Protein AF-A0A257QKU4-F1 (afdb_monomer_lite)

Structure (mmCIF, N/CA/C/O backbone):
data_AF-A0A257QKU4-F1
#
_entry.id   AF-A0A257QKU4-F1
#
loop_
_atom_site.group_PDB
_atom_site.id
_atom_site.type_symbol
_atom_site.label_atom_id
_atom_site.label_alt_id
_atom_site.label_comp_id
_atom_site.label_asym_id
_atom_site.label_entity_id
_atom_site.label_seq_id
_atom_site.pdbx_PDB_ins_code
_atom_site.Cartn_x
_atom_site.Cartn_y
_atom_site.Cartn_z
_atom_site.occupancy
_atom_site.B_iso_or_equiv
_atom_site.auth_seq_id
_atom_site.auth_comp_id
_atom_site.auth_asym_id
_atom_site.auth_atom_id
_atom_site.pdbx_PDB_model_num
ATOM 1 N N . ASN A 1 1 ? -6.257 -26.105 8.988 1.00 37.94 1 ASN A N 1
ATOM 2 C CA . ASN A 1 1 ? -7.510 -25.397 8.659 1.00 37.94 1 ASN A CA 1
ATOM 3 C C . ASN A 1 1 ? -7.264 -23.916 8.844 1.00 37.94 1 ASN A C 1
ATOM 5 O O . ASN A 1 1 ? -7.407 -23.447 9.962 1.00 37.94 1 ASN A O 1
ATOM 9 N N . ALA A 1 2 ? -6.821 -23.214 7.799 1.00 41.44 2 ALA A N 1
ATOM 10 C CA . ALA A 1 2 ? -6.763 -21.756 7.845 1.00 41.44 2 ALA A CA 1
ATOM 11 C C . ALA A 1 2 ? -8.210 -21.244 7.899 1.00 41.44 2 ALA A C 1
ATOM 13 O O . ALA A 1 2 ? -9.009 -21.553 7.011 1.00 41.44 2 ALA A O 1
ATOM 14 N N . GLN A 1 3 ? -8.583 -20.572 8.988 1.00 52.66 3 GLN A N 1
ATOM 15 C CA . GLN A 1 3 ? -9.805 -19.777 9.014 1.00 52.66 3 GLN A CA 1
ATOM 16 C C . GLN A 1 3 ? -9.502 -18.510 8.223 1.00 52.66 3 GLN A C 1
ATOM 18 O O . GLN A 1 3 ? -8.809 -17.626 8.710 1.00 52.66 3 GLN A O 1
ATOM 23 N N . PHE A 1 4 ? -9.980 -18.454 6.983 1.00 58.00 4 PHE A N 1
ATOM 24 C CA . PHE A 1 4 ? -9.904 -17.233 6.195 1.00 58.00 4 PHE A CA 1
ATOM 25 C C . PHE A 1 4 ? -10.783 -16.162 6.835 1.00 58.00 4 PHE A C 1
ATOM 27 O O . PHE A 1 4 ? -11.917 -16.445 7.246 1.00 58.00 4 PHE A O 1
ATOM 34 N N . PHE A 1 5 ? -10.277 -14.931 6.880 1.00 67.06 5 PHE A N 1
ATOM 35 C CA . PHE A 1 5 ? -11.082 -13.780 7.248 1.00 67.06 5 PHE A CA 1
ATOM 36 C C . PHE A 1 5 ? -12.323 -13.721 6.351 1.00 67.06 5 PHE A C 1
ATOM 38 O O . PHE A 1 5 ? -12.236 -13.738 5.122 1.00 67.06 5 PHE A O 1
ATOM 45 N N . THR A 1 6 ? -13.499 -13.709 6.969 1.00 68.00 6 THR A N 1
ATOM 46 C CA . THR A 1 6 ? -14.775 -13.636 6.258 1.00 68.00 6 THR A CA 1
ATOM 47 C C . THR A 1 6 ? -15.709 -12.707 7.008 1.00 68.00 6 THR A C 1
ATOM 49 O O . THR A 1 6 ? -16.129 -13.011 8.120 1.00 68.00 6 THR A O 1
ATOM 52 N N . VAL A 1 7 ? -16.065 -11.595 6.367 1.00 73.50 7 VAL A N 1
ATOM 53 C CA . VAL A 1 7 ? -17.169 -10.738 6.808 1.00 73.50 7 VAL A CA 1
ATOM 54 C C . VAL A 1 7 ? -18.474 -11.397 6.379 1.00 73.50 7 VAL A C 1
ATOM 56 O O . VAL A 1 7 ? -18.683 -11.644 5.183 1.00 73.50 7 VAL A O 1
ATOM 59 N N . LYS A 1 8 ? -19.359 -11.690 7.332 1.00 78.31 8 LYS A N 1
ATOM 60 C CA . LYS A 1 8 ? -20.675 -12.260 7.026 1.00 78.31 8 LYS A CA 1
ATOM 61 C C . LYS A 1 8 ? -21.574 -11.209 6.365 1.00 78.31 8 LYS A C 1
ATOM 63 O O . LYS A 1 8 ? -21.421 -10.015 6.614 1.00 78.31 8 LYS A O 1
ATOM 68 N N . PRO A 1 9 ? -22.543 -11.621 5.532 1.00 74.56 9 PRO A N 1
ATOM 69 C CA . PRO A 1 9 ? -23.558 -10.700 5.028 1.00 74.56 9 PRO A CA 1
ATOM 70 C C . PRO A 1 9 ? -24.240 -9.940 6.178 1.00 74.56 9 PRO A C 1
ATOM 72 O O . PRO A 1 9 ? -24.671 -10.565 7.147 1.00 74.56 9 PRO A O 1
ATOM 75 N N . GLY A 1 10 ? -24.314 -8.611 6.068 1.00 76.75 10 GLY A N 1
ATOM 76 C CA . GLY A 1 10 ? -24.919 -7.727 7.070 1.00 76.75 10 GLY A CA 1
ATOM 77 C C . GLY A 1 10 ? -24.017 -7.332 8.247 1.00 76.75 10 GLY A C 1
ATOM 78 O O . GLY A 1 10 ? -24.417 -6.472 9.027 1.00 76.75 10 GLY A O 1
ATOM 79 N N . GLU A 1 11 ? -22.817 -7.909 8.391 1.00 88.19 11 GLU A N 1
ATOM 80 C CA . GLU A 1 11 ? -21.815 -7.367 9.318 1.00 88.19 11 GLU A CA 1
ATOM 81 C C . GLU A 1 11 ? -21.272 -6.041 8.779 1.00 88.19 11 GLU A C 1
ATOM 83 O O . GLU A 1 11 ? -21.042 -5.897 7.575 1.00 88.19 11 GLU A O 1
ATOM 88 N N . LEU A 1 12 ? -21.077 -5.080 9.684 1.00 89.81 12 LEU A N 1
ATOM 89 C CA . LEU A 1 12 ? -20.613 -3.749 9.324 1.00 89.81 12 LEU A CA 1
ATOM 90 C C . LEU A 1 12 ? -19.154 -3.781 8.857 1.00 89.81 12 LEU A C 1
ATOM 92 O O . LEU A 1 12 ? -18.284 -4.316 9.542 1.00 89.81 12 LEU A O 1
ATOM 96 N N . VAL A 1 13 ? -18.889 -3.148 7.723 1.00 91.44 13 VAL A N 1
ATOM 97 C CA . VAL A 1 13 ? -17.564 -2.836 7.195 1.00 91.44 13 VAL A CA 1
ATOM 98 C C . VAL A 1 13 ? -17.476 -1.334 7.028 1.00 91.44 13 VAL A C 1
ATOM 100 O O . VAL A 1 13 ? -18.305 -0.751 6.330 1.00 91.44 13 VAL A O 1
ATOM 103 N N . THR A 1 14 ? -16.456 -0.726 7.616 1.00 93.12 14 THR A N 1
ATOM 104 C CA . THR A 1 14 ? -16.171 0.694 7.415 1.00 93.12 14 THR A CA 1
ATOM 105 C C . THR A 1 14 ? -15.087 0.845 6.354 1.00 93.12 14 THR A C 1
ATOM 107 O O . THR A 1 14 ? -14.076 0.139 6.383 1.00 93.12 14 THR A O 1
ATOM 110 N N . ILE A 1 15 ? -15.297 1.751 5.405 1.00 92.75 15 ILE A N 1
ATOM 111 C CA . ILE A 1 15 ? -14.319 2.113 4.380 1.00 92.75 15 ILE A CA 1
ATOM 112 C C . ILE A 1 15 ? -13.963 3.581 4.583 1.00 92.75 15 ILE A C 1
ATOM 114 O O . ILE A 1 15 ? -14.825 4.445 4.459 1.00 92.75 15 ILE A O 1
ATOM 118 N N . TYR A 1 16 ? -12.697 3.841 4.895 1.00 93.69 16 TYR A N 1
ATOM 119 C CA . TYR A 1 16 ? -12.133 5.181 4.923 1.00 93.69 16 TYR A CA 1
ATOM 120 C C . TYR A 1 16 ? -11.528 5.501 3.558 1.00 93.69 16 TYR A C 1
ATOM 122 O O . TYR A 1 16 ? -10.553 4.864 3.159 1.00 93.69 16 TYR A O 1
ATOM 130 N N . THR A 1 17 ? -12.071 6.502 2.869 1.00 92.19 17 THR A N 1
ATOM 131 C CA . THR A 1 17 ? -11.529 7.011 1.598 1.00 92.19 17 THR A CA 1
ATOM 132 C C . THR A 1 17 ? -10.850 8.359 1.823 1.00 92.19 17 THR A C 1
ATOM 134 O O . THR A 1 17 ? -11.346 9.185 2.591 1.00 92.19 17 THR A O 1
ATOM 137 N N . ALA A 1 18 ? -9.700 8.591 1.186 1.00 92.06 18 ALA A N 1
ATOM 138 C CA . ALA A 1 18 ? -9.023 9.879 1.307 1.00 92.06 18 ALA A CA 1
ATOM 139 C C . ALA A 1 18 ? -9.895 10.976 0.682 1.00 92.06 18 ALA A C 1
ATOM 141 O O . ALA A 1 18 ? -10.404 10.799 -0.421 1.00 92.06 18 ALA A O 1
ATOM 142 N N . SER A 1 19 ? -10.029 12.130 1.331 1.00 91.38 19 SER A N 1
ATOM 143 C CA . SER A 1 19 ? -10.845 13.242 0.816 1.00 91.38 19 SER A CA 1
ATOM 144 C C . SER A 1 19 ? -10.310 13.842 -0.493 1.00 91.38 19 SER A C 1
ATOM 146 O O . SER A 1 19 ? -11.017 14.554 -1.207 1.00 91.38 19 SER A O 1
ATOM 148 N N . THR A 1 20 ? -9.048 13.560 -0.814 1.00 88.31 20 THR A N 1
ATOM 149 C CA . THR A 1 20 ? -8.372 13.915 -2.065 1.00 88.31 20 THR A CA 1
ATOM 150 C C . THR A 1 20 ? -8.485 12.836 -3.142 1.00 88.31 20 THR A C 1
ATOM 152 O O . THR A 1 20 ? -8.220 13.125 -4.313 1.00 88.31 20 THR A O 1
ATOM 155 N N . GLU A 1 21 ? -8.894 11.617 -2.780 1.00 84.12 21 GLU A N 1
ATOM 156 C CA . GLU A 1 21 ? -9.051 10.515 -3.723 1.00 84.12 21 GLU A CA 1
ATOM 157 C C . GLU A 1 21 ? -10.240 10.792 -4.645 1.00 84.12 21 GLU A C 1
ATOM 159 O O . GLU A 1 21 ? -11.337 11.184 -4.233 1.00 84.12 21 GLU A O 1
ATOM 164 N N . LYS A 1 22 ? -10.032 10.590 -5.944 1.00 78.19 22 LYS A N 1
ATOM 165 C CA . LYS A 1 22 ? -11.078 10.829 -6.931 1.00 78.19 22 LYS A CA 1
ATOM 166 C C . LYS A 1 22 ? -11.949 9.588 -7.064 1.00 78.19 22 LYS A C 1
ATOM 168 O O . LYS A 1 22 ? -11.585 8.668 -7.798 1.00 78.19 22 LYS A O 1
ATOM 173 N N . LEU A 1 23 ? -13.139 9.641 -6.463 1.00 76.06 23 LEU A N 1
ATOM 174 C CA . LEU A 1 23 ? -14.153 8.594 -6.595 1.00 76.06 23 LEU A CA 1
ATOM 175 C C . LEU A 1 23 ? -14.399 8.222 -8.065 1.00 76.06 23 LEU A C 1
ATOM 177 O O . LEU A 1 23 ? -14.727 9.054 -8.922 1.00 76.06 23 LEU A O 1
ATOM 181 N N . GLN A 1 24 ? -14.249 6.937 -8.345 1.00 79.69 24 GLN A N 1
ATOM 182 C CA . GLN A 1 24 ? -14.510 6.298 -9.617 1.00 79.69 24 GLN A CA 1
ATOM 183 C C . GLN A 1 24 ? -15.910 5.678 -9.619 1.00 79.69 24 GLN A C 1
ATOM 185 O O . GLN A 1 24 ? -16.421 5.242 -8.590 1.00 79.69 24 GLN A O 1
ATOM 190 N N . PRO A 1 25 ? -16.537 5.507 -10.796 1.0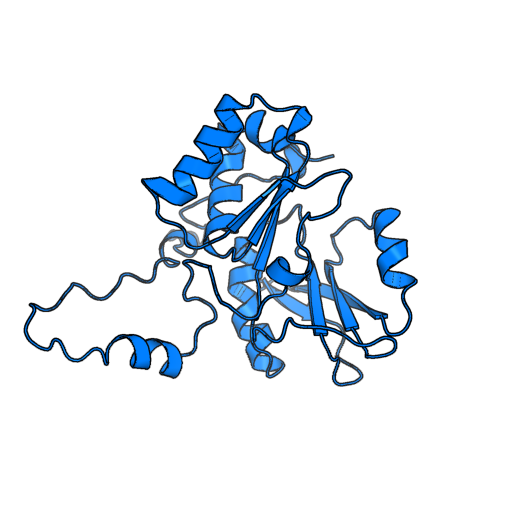0 78.88 25 PRO A N 1
ATOM 191 C CA . PRO A 1 25 ? -17.817 4.804 -10.892 1.00 78.88 25 PRO A CA 1
ATOM 192 C C . PRO A 1 25 ? -17.797 3.374 -10.327 1.00 78.88 25 PRO A C 1
ATOM 194 O O . PRO A 1 25 ? -18.848 2.839 -9.983 1.00 78.88 25 PRO A O 1
ATOM 197 N N . ALA A 1 26 ? -16.622 2.739 -10.261 1.00 76.62 26 ALA A N 1
ATOM 198 C CA . ALA A 1 26 ? -16.461 1.416 -9.666 1.00 76.62 26 ALA A CA 1
ATOM 199 C C . ALA A 1 26 ? -16.654 1.426 -8.139 1.00 76.62 26 ALA A C 1
ATOM 201 O O . ALA A 1 26 ? -17.116 0.426 -7.592 1.00 76.62 26 ALA A O 1
ATOM 202 N N . ASP A 1 27 ? -16.385 2.553 -7.479 1.00 80.06 27 ASP A N 1
ATOM 203 C CA . ASP A 1 27 ? -16.470 2.683 -6.022 1.00 80.06 27 ASP A CA 1
ATOM 204 C C . ASP A 1 27 ? -17.925 2.667 -5.553 1.00 80.06 27 ASP A C 1
ATOM 206 O O . ASP A 1 27 ? -18.230 2.133 -4.493 1.00 80.06 27 ASP A O 1
ATOM 210 N N . ALA A 1 28 ? -18.861 3.083 -6.416 1.00 80.31 28 ALA A N 1
ATOM 211 C CA . ALA A 1 28 ? -20.296 2.986 -6.153 1.00 80.31 28 ALA A CA 1
ATOM 212 C C . ALA A 1 28 ? -20.751 1.551 -5.818 1.00 80.31 28 ALA A C 1
ATOM 214 O O . ALA A 1 28 ? -21.749 1.362 -5.123 1.00 80.31 28 ALA A O 1
ATOM 215 N N . VAL A 1 29 ? -20.028 0.529 -6.297 1.00 81.69 29 VAL A N 1
ATOM 216 C CA . VAL A 1 29 ? -20.308 -0.870 -5.948 1.00 81.69 29 VAL A CA 1
ATOM 217 C C . VAL A 1 29 ? -20.007 -1.133 -4.472 1.00 81.69 29 VAL A C 1
ATOM 219 O O . VAL A 1 29 ? -20.800 -1.818 -3.824 1.00 81.69 29 VAL A O 1
ATOM 222 N N . LEU A 1 30 ? -18.922 -0.564 -3.934 1.00 76.44 30 LEU A N 1
ATOM 223 C CA . LEU A 1 30 ? -18.568 -0.663 -2.515 1.00 76.44 30 LEU A CA 1
ATOM 224 C C . LEU A 1 30 ? -19.671 -0.035 -1.657 1.00 76.44 30 LEU A C 1
ATOM 226 O O . LEU A 1 30 ? -20.197 -0.696 -0.766 1.00 76.44 30 LEU A O 1
ATOM 230 N N . CYS A 1 31 ? -20.105 1.176 -2.015 1.00 71.81 31 CYS A N 1
ATOM 231 C CA . CYS A 1 31 ? -21.142 1.924 -1.296 1.00 71.81 31 CYS A CA 1
ATOM 232 C C . CYS A 1 31 ? -22.528 1.255 -1.363 1.00 71.81 31 CYS A C 1
ATOM 234 O O . CYS A 1 31 ? -23.389 1.495 -0.522 1.00 71.81 31 CYS A O 1
ATOM 236 N N . SER A 1 32 ? -22.776 0.427 -2.383 1.00 81.69 32 SER A N 1
ATOM 237 C CA . SER A 1 32 ? -24.065 -0.253 -2.574 1.00 81.69 32 SER A CA 1
ATOM 238 C C . SER A 1 32 ? -24.227 -1.541 -1.761 1.00 81.69 32 SER A C 1
ATOM 240 O O . SER A 1 32 ? -25.316 -2.123 -1.740 1.00 81.69 32 SER A O 1
ATOM 242 N N . ARG A 1 33 ? -23.156 -2.022 -1.118 1.00 83.69 33 ARG A N 1
ATOM 243 C CA . ARG A 1 33 ? -23.175 -3.263 -0.343 1.00 83.69 33 ARG A CA 1
ATOM 244 C C . ARG A 1 33 ? -23.876 -3.046 1.003 1.00 83.69 33 ARG A C 1
ATOM 246 O O . ARG A 1 33 ? -23.582 -2.113 1.740 1.00 83.69 33 ARG A O 1
ATOM 253 N N . GLU A 1 34 ? -24.786 -3.955 1.349 1.00 86.31 34 GLU A N 1
ATOM 254 C CA . GLU A 1 34 ? -25.422 -3.961 2.669 1.00 86.31 34 GLU A CA 1
ATOM 255 C C . GLU A 1 34 ? -24.376 -4.153 3.777 1.00 86.31 34 GLU A C 1
ATOM 257 O O . GLU A 1 34 ? -23.533 -5.054 3.698 1.00 86.31 34 GLU A O 1
ATOM 262 N N . GLY A 1 35 ? -24.459 -3.318 4.815 1.00 88.06 35 GLY A N 1
ATOM 263 C CA . GLY A 1 35 ? -23.500 -3.318 5.917 1.00 88.06 35 GLY A CA 1
ATOM 264 C C . GLY A 1 35 ? -22.192 -2.601 5.587 1.00 88.06 35 GLY A C 1
ATOM 265 O O . GLY A 1 35 ? -21.187 -2.896 6.214 1.00 88.06 35 GLY A O 1
ATOM 266 N N . THR A 1 36 ? -22.162 -1.689 4.613 1.00 89.88 36 THR A N 1
ATOM 267 C CA . THR A 1 36 ? -20.991 -0.842 4.351 1.00 89.88 36 THR A CA 1
ATOM 268 C C . THR A 1 36 ? -21.258 0.600 4.779 1.00 89.88 36 THR A C 1
ATOM 270 O O . THR A 1 36 ? -22.261 1.191 4.386 1.00 89.88 36 THR A O 1
ATOM 273 N N . GLU A 1 37 ? -20.364 1.147 5.602 1.00 90.88 37 GLU A N 1
ATOM 274 C CA . GLU A 1 37 ? -20.315 2.561 5.983 1.00 90.88 37 GLU A CA 1
ATOM 275 C C . GLU A 1 37 ? -19.092 3.193 5.318 1.00 90.88 37 GLU A C 1
ATOM 277 O O . GLU A 1 37 ? -17.982 2.671 5.419 1.00 90.88 37 GLU A O 1
ATOM 282 N N . GLU A 1 38 ? -19.304 4.299 4.616 1.00 89.38 38 GLU A N 1
ATOM 283 C CA . GLU A 1 38 ? -18.235 5.077 3.999 1.00 89.38 38 GLU A CA 1
ATOM 284 C C . GLU A 1 38 ? -17.984 6.317 4.843 1.00 89.38 38 GLU A C 1
ATOM 286 O O . GLU A 1 38 ? -18.916 7.057 5.163 1.00 89.38 38 GLU A O 1
ATOM 291 N N . LEU A 1 39 ? -16.723 6.512 5.199 1.00 92.25 39 LEU A N 1
ATOM 292 C CA . LEU A 1 39 ? -16.237 7.660 5.939 1.00 92.25 39 LEU A CA 1
ATOM 293 C C . LEU A 1 39 ? -15.055 8.259 5.183 1.00 92.25 39 LEU A C 1
ATOM 295 O O . LEU A 1 39 ? -14.360 7.575 4.427 1.00 92.25 39 LEU A O 1
ATOM 299 N N . GLU A 1 40 ? -14.802 9.540 5.406 1.00 92.56 40 GLU A N 1
ATOM 300 C CA . GLU A 1 40 ? -13.662 10.217 4.802 1.00 92.56 40 GLU A CA 1
ATOM 301 C C . GLU A 1 40 ? -12.506 10.341 5.794 1.00 92.56 40 GLU A C 1
ATOM 303 O O . GLU A 1 40 ? -12.686 10.399 7.018 1.00 92.56 40 GLU A O 1
ATOM 308 N N . TRP A 1 41 ? -11.293 10.397 5.249 1.00 94.94 41 TRP A N 1
ATOM 309 C CA . TRP A 1 41 ? -10.101 10.758 5.999 1.00 94.94 41 TRP A CA 1
ATOM 310 C C . TRP A 1 41 ? -9.283 11.824 5.271 1.00 94.94 41 TRP A C 1
ATOM 312 O O . TRP A 1 41 ? -9.329 11.960 4.051 1.00 94.94 41 TRP A O 1
ATOM 322 N N . SER A 1 42 ? -8.522 12.606 6.028 1.00 94.81 42 SER A N 1
ATOM 323 C CA . SER A 1 42 ? -7.577 13.598 5.505 1.00 94.81 42 SER A CA 1
ATOM 324 C C . SER A 1 42 ? -6.368 13.725 6.430 1.00 94.81 42 SER A C 1
ATOM 326 O O . SER A 1 42 ? -6.337 13.099 7.487 1.00 94.81 42 SER A O 1
ATOM 328 N N . CYS A 1 43 ? -5.376 14.534 6.059 1.00 92.94 43 CYS A N 1
ATOM 329 C CA . CYS A 1 43 ? -4.302 14.935 6.964 1.00 92.94 43 CYS A CA 1
ATOM 330 C C . CYS A 1 43 ? -4.410 16.426 7.287 1.00 92.94 43 CYS A C 1
ATOM 332 O O . CYS A 1 43 ? -4.710 17.232 6.404 1.00 92.94 43 CYS A O 1
ATOM 334 N N . ASP A 1 44 ? -4.123 16.797 8.533 1.00 92.25 44 ASP A N 1
ATOM 335 C CA . ASP A 1 44 ? -3.913 18.201 8.889 1.00 92.25 44 ASP A CA 1
ATOM 336 C C . ASP A 1 44 ? -2.530 18.714 8.436 1.00 92.25 44 ASP A C 1
ATOM 338 O O . ASP A 1 44 ? -1.719 17.978 7.870 1.00 92.25 44 ASP A O 1
ATOM 342 N N . GLU A 1 45 ? -2.236 19.991 8.701 1.00 88.19 45 GLU A N 1
ATOM 343 C CA . GLU A 1 45 ? -0.951 20.618 8.343 1.00 88.19 45 GLU A CA 1
ATOM 344 C C . GLU A 1 45 ? 0.268 19.943 8.998 1.00 88.19 45 GLU A C 1
ATOM 346 O O . GLU A 1 45 ? 1.388 20.088 8.509 1.00 88.19 45 GLU A O 1
ATOM 351 N N . SER A 1 46 ? 0.066 19.209 10.097 1.00 88.50 46 SER A N 1
ATOM 352 C CA . SER A 1 46 ? 1.117 18.451 10.781 1.00 88.50 46 SER A CA 1
ATOM 353 C C . SER A 1 46 ? 1.288 17.029 10.239 1.00 88.50 46 SER A C 1
ATOM 355 O O . SER A 1 46 ? 2.208 16.327 10.654 1.00 88.50 46 SER A O 1
ATOM 357 N N . GLY A 1 47 ? 0.430 16.607 9.305 1.00 88.50 47 GLY A N 1
ATOM 358 C CA . GLY A 1 47 ? 0.395 15.253 8.757 1.00 88.50 47 GLY A CA 1
ATOM 359 C C . GLY A 1 47 ? -0.457 14.280 9.571 1.00 88.50 47 GLY A C 1
ATOM 360 O O . GLY A 1 47 ? -0.537 13.1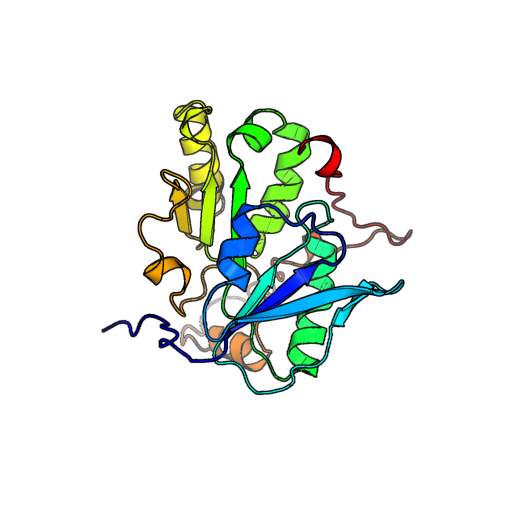06 9.209 1.00 88.50 47 GLY A O 1
ATOM 361 N N . ARG A 1 48 ? -1.119 14.724 10.647 1.00 93.56 48 ARG A N 1
ATOM 362 C CA . ARG A 1 48 ? -1.964 13.852 11.469 1.00 93.56 48 ARG A CA 1
ATOM 363 C C . ARG A 1 48 ? -3.221 13.462 10.701 1.00 93.56 48 ARG A C 1
ATOM 365 O O . ARG A 1 48 ? -3.882 14.324 10.129 1.00 93.56 48 ARG A O 1
ATOM 372 N N . ILE A 1 49 ? -3.567 12.177 10.743 1.00 96.06 49 ILE A N 1
ATOM 373 C CA . ILE A 1 49 ? -4.793 11.651 10.138 1.00 96.06 49 ILE A CA 1
ATOM 374 C C . ILE A 1 49 ? -6.014 12.176 10.906 1.00 96.06 49 ILE A C 1
ATOM 376 O O . ILE A 1 49 ? -6.119 12.011 12.123 1.00 96.06 49 ILE A O 1
ATOM 380 N N . LEU A 1 50 ? -6.939 12.788 10.175 1.00 95.19 50 LEU A N 1
ATOM 381 C CA . LEU A 1 50 ? -8.255 13.218 10.624 1.00 95.19 50 LEU A CA 1
ATOM 382 C C . LEU A 1 50 ? -9.308 12.327 9.970 1.00 95.19 50 LEU A C 1
ATOM 384 O O . LEU A 1 50 ? -9.335 12.214 8.747 1.00 95.19 50 LEU A O 1
ATOM 388 N N . THR A 1 51 ? -10.179 11.732 10.775 1.00 94.75 51 THR A N 1
ATOM 389 C CA . THR A 1 51 ? -11.260 10.847 10.326 1.00 94.75 51 THR A CA 1
ATOM 390 C C . THR A 1 51 ? -12.573 11.236 10.976 1.00 94.75 51 THR A C 1
ATOM 392 O O . THR A 1 51 ? -12.591 11.695 12.122 1.00 94.75 51 THR A O 1
ATOM 395 N N . ASP A 1 52 ? -13.677 10.959 10.289 1.00 88.19 52 ASP A N 1
ATOM 396 C CA . ASP A 1 52 ? -14.966 10.865 10.967 1.00 88.19 52 ASP A CA 1
ATOM 397 C C . ASP A 1 52 ? -14.933 9.730 12.013 1.00 88.19 52 ASP A C 1
ATOM 399 O O . ASP A 1 52 ? -14.289 8.694 11.791 1.00 88.19 52 ASP A O 1
ATOM 403 N N . PRO A 1 53 ? -15.583 9.909 13.179 1.00 85.12 53 PRO A N 1
ATOM 404 C CA . PRO A 1 53 ? -15.550 8.921 14.248 1.00 85.12 53 PRO A CA 1
ATOM 405 C C . PRO A 1 53 ? -16.283 7.640 13.843 1.00 85.12 53 PRO A C 1
ATOM 407 O O . PRO A 1 53 ? -17.341 7.683 13.217 1.00 85.12 53 PRO A O 1
ATOM 410 N N . LEU A 1 54 ? -15.764 6.495 14.290 1.00 84.38 54 LEU A N 1
ATOM 411 C CA . LEU A 1 54 ? -16.474 5.222 14.193 1.00 84.38 54 LEU A CA 1
ATOM 412 C C . LEU A 1 54 ? -17.752 5.282 15.042 1.00 84.38 54 LEU A C 1
ATOM 414 O O . LEU A 1 54 ? -17.696 5.431 16.264 1.00 84.38 54 LEU A O 1
ATOM 418 N N . ASN A 1 55 ? -18.916 5.164 14.401 1.00 73.62 55 ASN A N 1
ATOM 419 C CA . ASN A 1 55 ? -20.213 5.226 15.087 1.00 73.62 55 ASN A CA 1
ATOM 420 C C . ASN A 1 55 ? -20.534 3.940 15.866 1.00 73.62 55 ASN A C 1
ATOM 422 O O . ASN A 1 55 ? -21.288 3.961 16.841 1.00 73.62 55 ASN A O 1
ATOM 426 N N . THR A 1 56 ? -19.982 2.812 15.421 1.00 82.12 56 THR A N 1
ATOM 427 C CA . THR A 1 56 ? -20.121 1.478 16.022 1.00 82.12 56 THR A CA 1
ATOM 428 C C . THR A 1 56 ? -18.832 0.685 15.791 1.00 82.12 56 THR A C 1
ATOM 430 O O . THR A 1 56 ? -17.952 1.163 15.085 1.00 82.12 56 THR A O 1
ATOM 433 N N . GLU A 1 57 ? -18.697 -0.501 16.387 1.00 87.75 57 GLU A N 1
ATOM 434 C CA . GLU A 1 57 ? -17.537 -1.381 16.182 1.00 87.75 57 GLU A CA 1
ATOM 435 C C . GLU A 1 57 ? -17.727 -2.209 14.894 1.00 87.75 57 GLU A C 1
ATOM 437 O O . GLU A 1 57 ? -18.583 -3.103 14.871 1.00 87.75 57 GLU A O 1
ATOM 442 N N . PRO A 1 58 ? -16.999 -1.911 13.799 1.00 90.50 58 PRO A N 1
ATOM 443 C CA . PRO A 1 58 ? -17.141 -2.654 12.555 1.00 90.50 58 PRO A CA 1
ATOM 444 C C . PRO A 1 58 ? -16.421 -4.006 12.635 1.00 90.50 58 PRO A C 1
ATOM 446 O O . PRO A 1 58 ? -15.419 -4.166 13.326 1.00 90.50 58 PRO A O 1
ATOM 449 N N . ALA A 1 59 ? -16.888 -4.981 11.855 1.00 89.94 59 ALA A N 1
ATOM 450 C CA 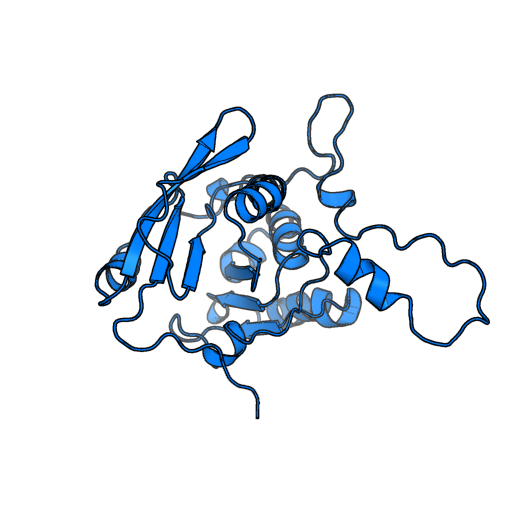. ALA A 1 59 ? -16.207 -6.265 11.692 1.00 89.94 59 ALA A CA 1
ATOM 451 C C . ALA A 1 59 ? -14.900 -6.138 10.889 1.00 89.94 59 ALA A C 1
ATOM 453 O O . ALA A 1 59 ? -14.027 -7.001 10.981 1.00 89.94 59 ALA A O 1
ATOM 454 N N . ALA A 1 60 ? -14.783 -5.092 10.066 1.00 90.12 60 ALA A N 1
ATOM 455 C CA . ALA A 1 60 ? -13.606 -4.804 9.258 1.00 90.12 60 ALA A CA 1
ATOM 456 C C . ALA A 1 60 ? -13.486 -3.306 8.985 1.00 90.12 60 ALA A C 1
ATOM 458 O O . ALA A 1 60 ? -14.496 -2.638 8.756 1.00 90.12 60 ALA A O 1
ATOM 459 N N . ILE A 1 61 ? -12.251 -2.820 8.904 1.00 92.69 61 ILE A N 1
ATOM 460 C CA . ILE A 1 61 ? -11.947 -1.476 8.418 1.00 92.69 61 ILE A CA 1
ATOM 461 C C . ILE A 1 61 ? -11.044 -1.613 7.196 1.00 92.69 61 ILE A C 1
ATOM 463 O O . ILE A 1 61 ? -9.998 -2.257 7.266 1.00 92.69 61 ILE A O 1
ATOM 467 N N . PHE A 1 62 ? -11.450 -1.006 6.085 1.00 92.56 62 PHE A N 1
ATOM 468 C CA . PHE A 1 62 ? -10.592 -0.788 4.926 1.00 92.56 62 PHE A CA 1
ATOM 469 C C . PHE A 1 62 ? -10.178 0.675 4.900 1.00 92.56 62 PHE A C 1
ATOM 471 O O . PHE A 1 62 ? -11.024 1.560 4.974 1.00 92.56 62 PHE A O 1
ATOM 478 N N . PHE A 1 63 ? -8.878 0.921 4.790 1.00 93.81 63 PHE A N 1
ATOM 479 C CA . PHE A 1 63 ? -8.322 2.265 4.728 1.00 93.81 63 PHE A CA 1
ATOM 480 C C . PHE A 1 63 ? -7.694 2.464 3.349 1.00 93.81 63 PHE A C 1
ATOM 482 O O . PHE A 1 63 ? -6.677 1.849 3.028 1.00 93.81 63 PHE A O 1
ATOM 489 N N . ILE A 1 64 ? -8.340 3.263 2.505 1.00 92.62 64 ILE A N 1
ATOM 490 C CA . ILE A 1 64 ? -7.914 3.507 1.128 1.00 92.62 64 ILE A CA 1
ATOM 491 C C . ILE A 1 64 ? -6.982 4.714 1.119 1.00 92.62 64 ILE A C 1
ATOM 493 O O . ILE A 1 64 ? -7.398 5.837 1.404 1.00 92.62 64 ILE A O 1
ATOM 497 N N . ALA A 1 65 ? -5.708 4.463 0.820 1.00 92.50 65 ALA A N 1
ATOM 498 C CA . ALA A 1 65 ? -4.697 5.502 0.675 1.00 92.50 65 ALA A CA 1
ATOM 499 C C . ALA A 1 65 ? -4.979 6.400 -0.545 1.00 92.50 65 ALA A C 1
ATOM 501 O O . ALA A 1 65 ? -5.517 5.919 -1.540 1.00 92.50 65 ALA A O 1
ATOM 502 N N . ASP A 1 66 ? -4.560 7.669 -0.486 1.00 91.38 66 ASP A N 1
ATOM 503 C CA . ASP A 1 66 ? -4.558 8.565 -1.651 1.00 91.38 66 ASP A CA 1
ATOM 504 C C . ASP A 1 66 ? -3.512 8.080 -2.663 1.00 91.38 66 ASP A C 1
ATOM 506 O O . ASP A 1 66 ? -2.304 8.131 -2.399 1.00 91.38 66 ASP A O 1
ATOM 510 N N . GLY A 1 67 ? -3.976 7.615 -3.825 1.00 89.19 67 GLY A N 1
ATOM 511 C CA . GLY A 1 67 ? -3.116 7.081 -4.881 1.00 89.19 67 GLY A CA 1
ATOM 512 C C . GLY A 1 67 ? -2.225 8.131 -5.555 1.00 89.19 67 GLY A C 1
ATOM 513 O O . GLY A 1 67 ? -1.290 7.769 -6.270 1.00 89.19 67 GLY A O 1
ATOM 514 N N . HIS A 1 68 ? -2.489 9.421 -5.334 1.00 90.12 68 HIS A N 1
ATOM 515 C CA . HIS A 1 68 ? -1.699 10.540 -5.847 1.00 90.12 68 HIS A CA 1
ATOM 516 C C . HIS A 1 68 ? -0.715 11.116 -4.822 1.00 90.12 68 HIS A C 1
ATOM 518 O O . HIS A 1 68 ? 0.125 11.946 -5.182 1.00 90.12 68 HIS A O 1
ATOM 524 N N . GLY A 1 69 ? -0.811 10.689 -3.563 1.00 89.56 69 GLY A N 1
ATOM 525 C CA . GLY A 1 69 ? 0.017 11.172 -2.468 1.00 89.56 69 GLY A CA 1
ATOM 526 C C . GLY A 1 69 ? 1.407 10.535 -2.394 1.00 89.56 69 GLY A C 1
ATOM 527 O O . GLY A 1 69 ? 1.747 9.576 -3.092 1.00 89.56 69 GLY A O 1
ATOM 528 N N . ASP A 1 70 ? 2.229 11.070 -1.489 1.00 92.19 70 ASP A N 1
ATOM 529 C CA . ASP A 1 70 ? 3.428 10.373 -1.019 1.00 92.19 70 ASP A CA 1
ATOM 530 C C . ASP A 1 70 ? 2.992 9.290 -0.008 1.00 92.19 70 ASP A C 1
ATOM 532 O O . ASP A 1 70 ? 2.480 9.638 1.065 1.00 92.19 70 ASP A O 1
ATOM 536 N N . PRO A 1 71 ? 3.189 7.992 -0.307 1.00 93.25 71 PRO A N 1
ATOM 537 C CA . PRO A 1 71 ? 2.707 6.896 0.530 1.00 93.25 71 PRO A CA 1
ATOM 538 C C . PRO A 1 71 ? 3.352 6.892 1.920 1.00 93.25 71 PRO A C 1
ATOM 540 O O . PRO A 1 71 ? 2.721 6.475 2.892 1.00 93.25 71 PRO A O 1
ATOM 543 N N . ILE A 1 72 ? 4.583 7.396 2.046 1.00 93.88 72 ILE A N 1
ATOM 544 C CA . ILE A 1 72 ? 5.299 7.419 3.321 1.00 93.88 72 ILE A CA 1
ATOM 545 C C . ILE A 1 72 ? 4.667 8.440 4.276 1.00 93.88 72 ILE A C 1
ATOM 547 O O . ILE A 1 72 ? 4.700 8.218 5.479 1.00 93.88 72 ILE A O 1
ATO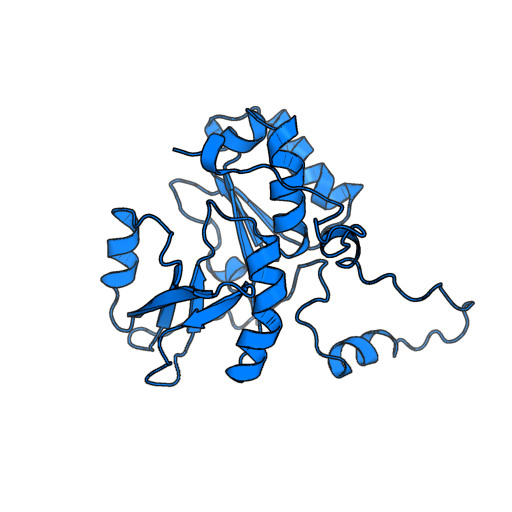M 551 N N . ASN A 1 73 ? 4.025 9.511 3.782 1.00 91.88 73 ASN A N 1
ATOM 552 C CA . ASN A 1 73 ? 3.300 10.450 4.656 1.00 91.88 73 ASN A CA 1
ATOM 553 C C . ASN A 1 73 ? 2.173 9.759 5.424 1.00 91.88 73 ASN A C 1
ATOM 555 O O . ASN A 1 73 ? 2.049 9.954 6.629 1.00 91.88 73 ASN A O 1
ATOM 559 N N . LEU A 1 74 ? 1.369 8.945 4.735 1.00 92.44 74 LEU A N 1
ATOM 560 C CA . LEU A 1 74 ? 0.296 8.200 5.384 1.00 92.44 74 LEU A CA 1
ATOM 561 C C . LEU A 1 74 ? 0.875 7.177 6.364 1.00 92.44 74 LEU A C 1
ATOM 563 O O . LEU A 1 74 ? 0.444 7.116 7.512 1.00 92.44 74 LEU A O 1
ATOM 567 N N . LEU A 1 75 ? 1.865 6.400 5.922 1.00 93.50 75 LEU A N 1
ATOM 568 C CA . LEU A 1 75 ? 2.465 5.341 6.733 1.00 93.50 75 LEU A CA 1
ATOM 569 C C . LEU A 1 75 ? 3.153 5.882 7.994 1.00 93.50 75 LEU A C 1
ATOM 571 O O . LEU A 1 75 ? 3.061 5.245 9.032 1.00 93.50 75 LEU A O 1
ATOM 575 N N . GLU A 1 76 ? 3.770 7.065 7.944 1.00 92.12 76 GLU A N 1
ATOM 576 C CA . GLU A 1 76 ? 4.376 7.726 9.112 1.00 92.12 76 GLU A CA 1
ATOM 577 C C . GLU A 1 76 ? 3.327 8.072 10.187 1.00 92.12 76 GLU A C 1
ATOM 579 O O . GLU A 1 76 ? 3.599 7.963 11.382 1.00 92.12 76 GLU A O 1
ATOM 584 N N . SER A 1 77 ? 2.111 8.440 9.772 1.00 93.62 77 SER A N 1
ATOM 585 C CA . SER A 1 77 ? 1.032 8.871 10.673 1.00 93.62 77 SER A CA 1
ATOM 586 C C . SER A 1 77 ? 0.100 7.747 11.126 1.00 93.62 77 SER A C 1
ATOM 588 O O . SER A 1 77 ? -0.587 7.874 12.144 1.00 93.62 77 SER A O 1
ATOM 590 N N . LEU A 1 78 ? 0.053 6.648 10.376 1.00 94.69 78 LEU A N 1
ATOM 591 C CA . LEU A 1 78 ? -0.900 5.564 10.589 1.00 94.69 78 LEU A CA 1
ATOM 592 C C . LEU A 1 78 ? -0.738 4.834 11.939 1.00 94.69 78 LEU A C 1
ATOM 594 O O . LEU A 1 78 ? -1.769 4.572 12.558 1.00 94.69 78 LEU A O 1
ATOM 598 N N . PRO A 1 79 ? 0.478 4.557 12.464 1.00 93.75 79 PRO A N 1
ATOM 599 C CA . PRO A 1 79 ? 0.644 3.914 13.770 1.00 93.75 79 PRO A CA 1
ATOM 600 C C . PRO A 1 79 ? -0.023 4.681 14.913 1.00 93.75 79 PRO A C 1
ATOM 602 O O . PRO A 1 79 ? -0.712 4.085 15.740 1.00 93.75 79 PRO A O 1
ATOM 605 N N . LEU A 1 80 ? 0.120 6.012 14.930 1.00 93.12 80 LEU A N 1
ATOM 606 C CA . LEU A 1 80 ? -0.516 6.847 15.947 1.00 93.12 80 LEU A CA 1
ATOM 607 C C . LEU A 1 80 ? -2.041 6.781 15.833 1.00 93.12 80 LEU A C 1
ATOM 609 O O . LEU A 1 80 ? -2.723 6.621 16.840 1.00 93.12 80 LEU A O 1
ATOM 613 N N . TRP A 1 81 ? -2.576 6.861 14.612 1.00 94.81 81 TRP A N 1
ATOM 614 C CA . TRP A 1 81 ? -4.018 6.770 14.393 1.00 94.81 81 TRP A CA 1
ATOM 615 C C . TRP A 1 81 ? -4.581 5.410 14.832 1.00 94.81 81 TRP A C 1
ATOM 617 O O . TRP A 1 81 ? -5.592 5.367 15.531 1.00 94.81 81 TRP A O 1
ATOM 627 N N . LEU A 1 82 ? -3.899 4.308 14.500 1.00 94.00 82 LEU A N 1
ATOM 628 C CA . LEU A 1 82 ? -4.271 2.959 14.943 1.00 94.00 82 LEU A CA 1
ATOM 629 C C . LEU A 1 82 ? -4.283 2.860 16.473 1.00 94.00 82 LEU A C 1
ATOM 631 O O . LEU A 1 82 ? -5.256 2.372 17.049 1.00 94.00 82 LEU A O 1
ATOM 635 N N . GLN A 1 83 ? -3.247 3.385 17.133 1.00 92.75 83 GLN A N 1
ATOM 636 C CA . GLN A 1 83 ? -3.149 3.407 18.590 1.00 92.75 83 GLN A CA 1
ATOM 637 C C . GLN A 1 83 ? -4.290 4.213 19.231 1.00 92.75 83 GLN A C 1
ATOM 639 O O . GLN A 1 83 ? -4.914 3.739 20.180 1.00 92.75 83 GLN A O 1
ATOM 644 N N . GLU A 1 84 ? -4.593 5.409 18.714 1.00 92.31 84 GLU A N 1
ATOM 645 C CA . GLU A 1 84 ? -5.674 6.271 19.218 1.00 92.31 84 GLU A CA 1
ATOM 646 C C . GLU A 1 84 ? -7.053 5.595 19.139 1.00 92.31 84 GLU A C 1
ATOM 648 O O . GLU A 1 84 ? -7.913 5.853 19.981 1.00 92.31 84 GLU A O 1
ATOM 653 N N . HIS A 1 85 ? -7.241 4.688 18.176 1.00 91.38 85 HIS A N 1
ATOM 654 C CA . HIS A 1 85 ? -8.490 3.955 17.959 1.00 91.38 85 HIS A CA 1
ATOM 655 C C . HIS A 1 85 ? -8.462 2.523 18.514 1.00 91.38 85 HIS A C 1
ATOM 657 O O . HIS A 1 85 ? -9.442 1.798 18.368 1.00 91.38 85 HIS A O 1
ATOM 663 N N . SER A 1 86 ? -7.374 2.114 19.183 1.00 90.44 86 SER A N 1
ATOM 664 C CA . SER A 1 86 ? -7.178 0.740 19.681 1.00 90.44 86 SER A CA 1
ATOM 665 C C . SER A 1 86 ? -7.336 -0.329 18.587 1.00 90.44 86 SER A C 1
ATOM 667 O O . SER A 1 86 ? -7.910 -1.393 18.814 1.00 90.44 86 SER A O 1
ATOM 669 N N . LEU A 1 87 ? -6.834 -0.032 17.388 1.00 90.44 87 LEU A N 1
ATOM 670 C CA . LEU A 1 87 ? -6.855 -0.909 16.219 1.00 90.44 87 LEU A CA 1
ATOM 671 C C . LEU A 1 87 ? -5.471 -1.516 15.974 1.00 90.44 87 LEU A C 1
ATOM 673 O O . LEU A 1 87 ? -4.450 -0.917 16.300 1.00 90.44 87 LEU A O 1
ATOM 677 N N . ALA A 1 88 ? -5.442 -2.682 15.331 1.00 89.06 88 ALA A N 1
ATOM 678 C CA . ALA A 1 88 ? -4.215 -3.319 14.864 1.00 89.06 88 ALA A CA 1
ATOM 679 C C . ALA A 1 88 ? -4.186 -3.367 13.331 1.00 89.06 88 ALA A C 1
ATOM 681 O O . ALA A 1 88 ? -5.191 -3.691 12.689 1.00 89.06 88 ALA A O 1
ATOM 682 N N . MET A 1 89 ? -3.027 -3.071 12.740 1.00 91.75 89 MET A N 1
ATOM 683 C CA . MET A 1 89 ? -2.828 -3.202 11.298 1.00 91.75 89 MET A CA 1
ATOM 684 C C . MET A 1 89 ? -2.792 -4.678 10.913 1.00 91.75 89 MET A C 1
ATOM 686 O O . MET A 1 89 ? -1.867 -5.405 11.271 1.00 91.75 89 MET A O 1
ATOM 690 N N . THR A 1 90 ? -3.773 -5.114 10.126 1.00 90.94 90 THR A N 1
ATOM 691 C CA . THR A 1 90 ? -3.811 -6.493 9.635 1.00 90.94 90 THR A CA 1
ATOM 692 C C . THR A 1 90 ? -3.018 -6.631 8.345 1.00 90.94 90 THR A C 1
ATOM 694 O O . THR A 1 90 ? -2.067 -7.403 8.309 1.00 90.94 90 THR A O 1
ATOM 697 N N . ARG A 1 91 ? -3.352 -5.874 7.295 1.00 91.44 91 ARG A N 1
ATOM 698 C CA . ARG A 1 91 ? -2.730 -6.015 5.972 1.00 91.44 91 ARG A CA 1
ATOM 699 C C . ARG A 1 91 ? -2.527 -4.695 5.262 1.00 91.44 91 ARG A C 1
ATOM 701 O O . ARG A 1 91 ? -3.388 -3.823 5.298 1.00 91.44 91 ARG A O 1
ATOM 708 N N . ILE A 1 92 ? -1.448 -4.645 4.493 1.00 95.50 92 ILE A N 1
ATOM 709 C CA . ILE A 1 92 ? -1.209 -3.629 3.476 1.00 95.50 92 ILE A CA 1
ATOM 710 C C . ILE A 1 92 ? -1.199 -4.305 2.109 1.00 95.50 92 ILE A C 1
ATOM 712 O O . ILE A 1 92 ? -0.413 -5.216 1.833 1.00 95.50 92 ILE A O 1
ATOM 716 N N . ILE A 1 93 ? -2.096 -3.845 1.242 1.00 95.88 93 ILE A N 1
ATOM 717 C CA . ILE A 1 93 ? -2.239 -4.338 -0.125 1.00 95.88 93 ILE A CA 1
ATOM 718 C C . ILE A 1 93 ? -1.850 -3.205 -1.063 1.00 95.88 93 ILE A C 1
ATOM 720 O O . ILE A 1 93 ? -2.472 -2.146 -1.041 1.00 95.88 93 ILE A O 1
ATOM 724 N N . THR A 1 94 ? -0.863 -3.446 -1.920 1.00 97.06 94 THR A N 1
ATOM 725 C CA . THR A 1 94 ? -0.451 -2.468 -2.933 1.00 97.06 94 THR A CA 1
ATOM 726 C C . THR A 1 94 ? -0.947 -2.901 -4.300 1.00 97.06 94 THR A C 1
ATOM 728 O O . THR A 1 94 ? -0.662 -4.008 -4.762 1.00 97.06 94 THR A O 1
ATOM 731 N N . VAL A 1 95 ? -1.666 -2.012 -4.981 1.00 95.38 95 VAL A N 1
ATOM 732 C CA . VAL A 1 95 ? -2.043 -2.196 -6.384 1.00 95.38 95 VAL A CA 1
ATOM 733 C C . VAL A 1 95 ? -0.971 -1.558 -7.259 1.00 95.38 95 VAL A C 1
ATOM 735 O O . VAL A 1 95 ? -0.762 -0.350 -7.230 1.00 95.38 95 VAL A O 1
ATOM 738 N N . VAL A 1 96 ? -0.285 -2.376 -8.052 1.00 96.69 96 VAL A N 1
ATOM 739 C CA . VAL A 1 96 ? 0.759 -1.933 -8.977 1.00 96.69 96 VAL A CA 1
ATOM 740 C C . VAL A 1 96 ? 0.190 -1.904 -10.386 1.00 96.69 96 VAL A C 1
ATOM 742 O O . VAL A 1 96 ? -0.138 -2.947 -10.964 1.00 96.69 96 VAL A O 1
ATOM 745 N N . ASP A 1 97 ? 0.100 -0.713 -10.969 1.00 95.94 97 ASP A N 1
ATOM 746 C CA . ASP A 1 97 ? -0.120 -0.571 -12.405 1.00 95.94 97 ASP A CA 1
ATOM 747 C C . ASP A 1 97 ? 1.180 -0.892 -13.152 1.00 95.94 97 ASP A C 1
ATOM 749 O O . ASP A 1 97 ? 2.094 -0.070 -13.258 1.00 95.94 97 ASP A O 1
ATOM 753 N N . ALA A 1 98 ? 1.273 -2.120 -13.673 1.00 97.19 98 ALA A N 1
ATOM 754 C CA . ALA A 1 98 ? 2.486 -2.588 -14.332 1.00 97.19 98 ALA A CA 1
ATOM 755 C C . ALA A 1 98 ? 2.786 -1.799 -15.615 1.00 97.19 98 ALA A C 1
ATOM 757 O O . ALA A 1 98 ? 3.950 -1.659 -15.995 1.00 97.19 98 ALA A O 1
ATOM 758 N N . LYS A 1 99 ? 1.761 -1.277 -16.298 1.00 96.75 99 LYS A N 1
ATOM 759 C CA . LYS A 1 99 ? 1.941 -0.490 -17.520 1.00 96.75 99 LYS A CA 1
ATOM 760 C C . LYS A 1 99 ? 2.533 0.872 -17.191 1.00 96.75 99 LYS A C 1
ATOM 762 O O . LYS A 1 99 ? 3.526 1.261 -17.803 1.00 96.75 99 LYS A O 1
ATOM 767 N N . VAL A 1 100 ? 1.947 1.579 -16.227 1.00 96.81 100 VAL A N 1
ATOM 768 C CA . VAL A 1 100 ? 2.433 2.899 -15.804 1.00 96.81 100 VAL A CA 1
ATOM 769 C C . VAL A 1 100 ? 3.863 2.789 -15.280 1.00 96.81 100 VAL A C 1
ATOM 771 O O . VAL A 1 100 ? 4.729 3.540 -15.733 1.00 96.81 100 VAL A O 1
ATOM 774 N N . LEU A 1 101 ? 4.130 1.804 -14.416 1.00 97.31 101 LEU A N 1
ATOM 775 C CA . LEU A 1 101 ? 5.459 1.582 -13.852 1.00 97.31 101 LEU A CA 1
ATOM 776 C C . LEU A 1 101 ? 6.490 1.199 -14.917 1.00 97.31 101 LEU A C 1
ATOM 778 O O . LEU A 1 101 ? 7.560 1.791 -14.957 1.00 97.31 101 LEU A O 1
ATOM 782 N N . SER A 1 102 ? 6.182 0.260 -15.816 1.00 97.81 102 SER A N 1
ATOM 783 C CA . SER A 1 102 ? 7.134 -0.127 -16.873 1.00 97.81 102 SER A CA 1
ATOM 784 C C . SER A 1 102 ? 7.413 0.991 -17.883 1.00 97.81 102 SER A C 1
ATOM 786 O O . SER A 1 102 ? 8.469 0.994 -18.513 1.00 97.81 102 SER A O 1
ATOM 788 N N . THR A 1 103 ? 6.496 1.951 -18.034 1.00 97.38 103 THR A N 1
ATOM 789 C CA . THR A 1 103 ? 6.674 3.105 -18.929 1.00 97.38 103 THR A CA 1
ATOM 790 C C . THR A 1 103 ? 7.561 4.187 -18.307 1.00 97.38 103 THR A C 1
ATOM 792 O O . THR A 1 103 ? 8.352 4.801 -19.019 1.00 97.38 103 THR A O 1
ATOM 795 N N . HIS A 1 104 ? 7.462 4.398 -16.992 1.00 97.19 104 HIS A N 1
ATOM 796 C CA . HIS A 1 104 ? 8.154 5.465 -16.252 1.00 97.19 104 HIS A CA 1
ATOM 797 C C . HIS A 1 104 ? 9.016 4.889 -15.122 1.00 97.19 104 HIS A C 1
ATOM 799 O O . HIS A 1 104 ? 8.990 5.358 -13.984 1.00 97.19 104 HIS A O 1
ATOM 805 N N . GLU A 1 105 ? 9.732 3.801 -15.415 1.00 95.75 105 GLU A N 1
ATOM 806 C CA . GLU A 1 105 ? 10.387 2.994 -14.383 1.00 95.75 105 GLU A CA 1
ATOM 807 C C . GLU A 1 105 ? 11.435 3.790 -13.603 1.00 95.75 105 GLU A C 1
ATOM 809 O O . GLU A 1 105 ? 11.545 3.629 -12.396 1.00 95.75 105 GLU A O 1
ATOM 814 N N . THR A 1 106 ? 12.176 4.686 -14.256 1.00 95.81 106 THR A N 1
ATOM 815 C CA . THR A 1 106 ? 13.237 5.448 -13.575 1.00 95.81 106 THR A CA 1
ATOM 816 C C . THR A 1 106 ? 12.665 6.364 -12.492 1.00 95.81 106 THR A C 1
ATOM 818 O O . THR A 1 106 ? 13.248 6.497 -11.419 1.00 95.81 106 THR A O 1
ATOM 821 N N . GLU A 1 107 ? 11.519 6.979 -12.765 1.00 96.12 107 GLU A N 1
ATOM 822 C CA . GLU A 1 107 ? 10.857 7.935 -11.887 1.00 96.12 107 GLU A CA 1
ATOM 823 C C . GLU A 1 107 ? 9.998 7.245 -10.827 1.00 96.12 107 GLU A C 1
ATOM 825 O O . GLU A 1 107 ? 9.995 7.659 -9.668 1.00 96.12 107 GLU A O 1
ATOM 830 N N . LEU A 1 108 ? 9.272 6.193 -11.212 1.00 96.44 108 LEU A N 1
ATOM 831 C CA . LEU A 1 108 ? 8.276 5.560 -10.349 1.00 96.44 108 LEU A CA 1
ATOM 832 C C . LEU A 1 108 ? 8.811 4.376 -9.551 1.00 96.44 108 LEU A C 1
ATOM 834 O O . LEU A 1 108 ? 8.188 4.002 -8.559 1.00 96.44 108 LEU A O 1
ATOM 838 N N . ARG A 1 109 ? 9.958 3.793 -9.921 1.00 95.50 109 ARG A N 1
ATOM 839 C CA . ARG A 1 109 ? 10.523 2.662 -9.175 1.00 95.50 109 ARG A CA 1
ATOM 840 C C . ARG A 1 109 ? 10.724 2.976 -7.687 1.00 95.50 109 ARG A C 1
ATOM 842 O O . ARG A 1 109 ? 10.215 2.190 -6.896 1.00 95.50 109 ARG A O 1
ATOM 849 N N . PRO A 1 110 ? 11.313 4.118 -7.276 1.00 94.94 110 PRO A N 1
ATOM 850 C CA . PRO A 1 110 ? 11.432 4.450 -5.855 1.00 94.94 110 PRO A CA 1
ATOM 851 C C . PRO A 1 110 ? 10.081 4.577 -5.139 1.00 94.94 110 PRO A C 1
ATOM 853 O O . PRO A 1 110 ? 9.965 4.199 -3.978 1.00 94.94 110 PRO A O 1
ATOM 856 N N . TRP A 1 111 ? 9.052 5.086 -5.828 1.00 96.00 111 TRP A N 1
ATOM 857 C CA . TRP A 1 111 ? 7.704 5.224 -5.267 1.00 96.00 111 TRP A CA 1
ATOM 858 C C . TRP A 1 111 ? 7.078 3.848 -4.999 1.00 96.00 111 TRP A C 1
ATOM 860 O O . TRP A 1 111 ? 6.564 3.598 -3.913 1.00 96.00 111 TRP A O 1
ATOM 870 N N . PHE A 1 112 ? 7.192 2.913 -5.948 1.00 96.19 112 PHE A N 1
ATOM 871 C CA . PHE A 1 112 ? 6.696 1.548 -5.747 1.00 96.19 112 PHE A CA 1
ATOM 872 C C . PHE A 1 112 ? 7.565 0.725 -4.795 1.00 96.19 112 PHE A C 1
ATOM 874 O O . PHE A 1 112 ? 7.013 -0.087 -4.059 1.00 96.19 112 PHE A O 1
ATOM 881 N N . ASP A 1 113 ? 8.884 0.935 -4.762 1.00 95.44 113 ASP A N 1
ATOM 882 C CA . ASP A 1 113 ? 9.770 0.322 -3.766 1.00 95.44 113 ASP A CA 1
ATOM 883 C C . ASP A 1 113 ? 9.326 0.720 -2.351 1.00 95.44 113 ASP A C 1
ATOM 885 O O . ASP A 1 113 ? 9.175 -0.143 -1.487 1.00 95.44 113 ASP A O 1
ATOM 889 N N . ALA A 1 114 ? 9.024 2.008 -2.146 1.00 95.19 114 ALA A N 1
ATOM 890 C CA . ALA A 1 114 ? 8.486 2.525 -0.894 1.00 95.19 114 ALA A CA 1
ATOM 891 C C . ALA A 1 114 ? 7.163 1.844 -0.507 1.00 95.19 114 ALA A C 1
ATOM 893 O O . ALA A 1 114 ? 7.037 1.400 0.627 1.00 95.19 114 ALA A O 1
ATOM 894 N N . CYS A 1 115 ? 6.201 1.680 -1.423 1.00 96.69 115 CYS A N 1
ATOM 895 C CA . CYS A 1 115 ? 4.967 0.938 -1.125 1.00 96.69 115 CYS A CA 1
ATOM 896 C C . CYS A 1 115 ? 5.224 -0.547 -0.818 1.00 96.69 115 CYS A C 1
ATOM 898 O O . CYS A 1 115 ? 4.691 -1.095 0.150 1.00 96.69 115 CYS A O 1
ATOM 900 N N . LEU A 1 116 ? 6.033 -1.219 -1.645 1.00 97.06 116 LEU A N 1
ATOM 901 C CA . LEU A 1 116 ? 6.274 -2.662 -1.559 1.00 97.06 116 LEU A CA 1
ATOM 902 C C . LEU A 1 116 ? 7.013 -3.070 -0.284 1.00 97.06 116 LEU A C 1
ATOM 904 O O . LEU A 1 116 ? 6.830 -4.194 0.176 1.00 97.06 116 LEU A O 1
ATOM 908 N N . HIS A 1 117 ? 7.779 -2.158 0.312 1.00 96.19 117 HIS A N 1
ATOM 909 C CA . HIS A 1 117 ? 8.442 -2.352 1.602 1.00 96.19 117 HIS A CA 1
ATOM 910 C C . HIS A 1 117 ? 7.462 -2.691 2.742 1.00 96.19 117 HIS A C 1
ATOM 912 O O . HIS A 1 117 ? 7.716 -3.585 3.553 1.00 96.19 117 HIS A O 1
ATOM 918 N N . PHE A 1 118 ? 6.300 -2.033 2.758 1.00 95.94 118 PHE A N 1
ATOM 919 C CA . PHE A 1 118 ? 5.248 -2.234 3.765 1.00 95.94 118 PHE A CA 1
ATOM 920 C C . PHE A 1 118 ? 4.188 -3.250 3.333 1.00 95.94 118 PHE A C 1
ATOM 922 O O . PHE A 1 118 ? 3.284 -3.559 4.098 1.00 95.94 118 PHE A O 1
ATOM 929 N N . THR A 1 119 ? 4.269 -3.753 2.103 1.00 96.94 119 THR A N 1
ATOM 930 C CA . THR A 1 119 ? 3.207 -4.547 1.485 1.00 96.94 119 THR A CA 1
ATOM 931 C C . THR A 1 119 ? 3.234 -5.994 1.951 1.00 96.94 119 THR A C 1
ATOM 933 O O . THR A 1 119 ? 4.276 -6.636 1.917 1.00 96.94 119 THR A O 1
ATOM 936 N N . ASP A 1 120 ? 2.065 -6.545 2.269 1.00 96.19 120 ASP A N 1
ATOM 937 C CA . ASP A 1 120 ? 1.858 -7.982 2.465 1.00 96.19 120 ASP A CA 1
ATOM 938 C C . ASP A 1 120 ? 1.473 -8.675 1.143 1.00 96.19 120 ASP A C 1
ATOM 940 O O . ASP A 1 120 ? 1.909 -9.794 0.849 1.00 96.19 120 ASP A O 1
ATOM 944 N N . TYR A 1 121 ? 0.676 -7.989 0.312 1.00 96.00 121 TYR A N 1
ATOM 945 C CA . TYR A 1 121 ? 0.178 -8.503 -0.967 1.00 96.00 121 TYR A CA 1
ATOM 946 C C . TYR A 1 121 ? 0.207 -7.445 -2.081 1.00 96.00 121 TYR A C 1
ATOM 948 O O . TYR A 1 121 ? -0.421 -6.393 -1.980 1.00 96.00 121 TYR A O 1
ATOM 956 N N . ALA A 1 122 ? 0.903 -7.736 -3.177 1.00 96.94 122 ALA A N 1
ATOM 957 C CA . ALA A 1 122 ? 1.024 -6.876 -4.347 1.00 96.94 122 ALA A CA 1
ATOM 958 C C . ALA A 1 122 ? 0.149 -7.390 -5.502 1.00 96.94 122 ALA A C 1
ATOM 960 O O . ALA A 1 122 ? 0.364 -8.480 -6.043 1.00 96.94 122 ALA A O 1
ATOM 961 N N . LEU A 1 123 ? -0.828 -6.583 -5.916 1.00 97.00 123 LEU A N 1
ATOM 962 C CA . LEU A 1 123 ? -1.721 -6.871 -7.036 1.00 97.00 123 LEU A CA 1
ATOM 963 C C . LEU A 1 123 ? -1.230 -6.178 -8.302 1.00 97.00 123 LEU A C 1
ATOM 965 O O . LEU A 1 123 ? -1.292 -4.959 -8.422 1.00 97.00 123 LEU A O 1
ATOM 969 N N . LEU A 1 124 ? -0.779 -6.960 -9.277 1.00 96.88 124 LEU A N 1
ATOM 970 C CA . LEU A 1 124 ? -0.281 -6.459 -10.553 1.00 96.88 124 LEU A CA 1
ATOM 971 C C . LEU A 1 124 ? -1.446 -6.323 -11.543 1.00 96.88 124 LEU A C 1
ATOM 973 O O . LEU A 1 124 ? -2.119 -7.305 -11.885 1.00 96.88 124 LEU A O 1
ATOM 977 N N . THR A 1 125 ? -1.683 -5.105 -12.018 1.00 95.81 125 THR A N 1
ATOM 978 C CA . THR A 1 125 ? -2.725 -4.758 -12.998 1.00 95.81 125 THR A CA 1
ATOM 979 C C . THR A 1 125 ? -2.104 -4.372 -14.343 1.00 95.81 125 THR A C 1
ATOM 981 O O . THR A 1 125 ? -0.892 -4.192 -14.446 1.00 95.81 125 THR A O 1
ATOM 984 N N . HIS A 1 126 ? -2.918 -4.343 -15.404 1.00 94.62 126 HIS A N 1
ATOM 985 C CA . HIS A 1 126 ? -2.506 -3.982 -16.775 1.00 94.62 126 HIS A CA 1
ATOM 986 C C . HIS A 1 126 ? -1.300 -4.768 -17.335 1.00 94.62 126 HIS A C 1
ATOM 988 O O . HIS A 1 126 ? -0.639 -4.350 -18.282 1.00 94.62 126 HIS A O 1
ATOM 994 N N . THR A 1 127 ? -1.037 -5.969 -16.813 1.00 95.12 127 THR A N 1
ATOM 995 C CA . THR A 1 127 ? 0.129 -6.793 -17.182 1.00 95.12 127 THR A CA 1
ATOM 996 C C . THR A 1 127 ? 0.109 -7.288 -18.628 1.00 95.12 127 THR A C 1
ATOM 998 O O . THR A 1 127 ? 1.159 -7.602 -19.181 1.00 95.12 127 THR A O 1
ATOM 1001 N N . ALA A 1 128 ? -1.068 -7.337 -19.262 1.00 94.19 128 ALA A N 1
ATOM 1002 C CA . ALA A 1 128 ? -1.215 -7.681 -20.676 1.00 94.19 128 ALA A CA 1
ATOM 1003 C C . ALA A 1 128 ? -0.571 -6.644 -21.615 1.00 94.19 128 ALA A C 1
ATOM 1005 O O . ALA A 1 128 ? -0.272 -6.963 -22.764 1.00 94.19 128 ALA A O 1
ATOM 1006 N N . GLU A 1 129 ? -0.353 -5.420 -21.131 1.00 95.88 129 GLU A N 1
ATOM 1007 C CA . GLU A 1 129 ? 0.248 -4.314 -21.884 1.00 95.88 129 GLU A CA 1
ATOM 1008 C C . GLU A 1 129 ? 1.764 -4.209 -21.660 1.00 95.88 129 GLU A C 1
ATOM 1010 O O . GLU A 1 129 ? 2.407 -3.290 -22.161 1.00 95.88 129 GLU A O 1
ATOM 1015 N N . VAL A 1 130 ? 2.348 -5.160 -20.925 1.00 96.62 130 VAL A N 1
ATOM 1016 C CA . VAL A 1 130 ? 3.747 -5.137 -20.497 1.00 96.62 130 VAL A CA 1
ATOM 1017 C C . VAL A 1 130 ? 4.491 -6.351 -21.041 1.00 96.62 130 VAL A C 1
ATOM 1019 O O . VAL A 1 130 ? 3.943 -7.446 -21.180 1.00 96.62 130 VAL A O 1
ATOM 1022 N N . ALA A 1 131 ? 5.780 -6.182 -21.340 1.00 97.00 131 ALA A N 1
ATOM 1023 C CA . ALA A 1 131 ? 6.620 -7.288 -21.777 1.00 97.00 131 ALA A CA 1
ATOM 1024 C C . ALA A 1 131 ? 6.693 -8.380 -20.682 1.00 97.00 131 ALA A C 1
ATOM 1026 O O . ALA A 1 131 ? 7.107 -8.083 -19.559 1.00 97.00 131 ALA A O 1
ATOM 1027 N N . PRO A 1 132 ? 6.415 -9.666 -20.989 1.00 96.56 132 PRO A N 1
ATOM 1028 C CA . PRO A 1 132 ? 6.467 -10.741 -19.989 1.00 96.56 132 PRO A CA 1
ATOM 1029 C C . PRO A 1 132 ? 7.829 -10.877 -19.299 1.00 96.56 132 PRO A C 1
ATOM 1031 O O . PRO A 1 132 ? 7.917 -11.281 -18.140 1.00 96.56 132 PRO A O 1
ATOM 1034 N N . LYS A 1 133 ? 8.906 -10.533 -20.019 1.00 97.50 133 LYS A N 1
ATOM 1035 C CA . LYS A 1 133 ? 10.265 -10.490 -19.474 1.00 97.50 133 LYS A CA 1
ATOM 1036 C C . LYS A 1 133 ? 10.385 -9.444 -18.362 1.00 97.50 133 LYS A C 1
ATOM 1038 O O . LYS A 1 133 ? 10.895 -9.791 -17.304 1.00 97.50 133 LYS A O 1
ATOM 1043 N N . TRP A 1 134 ? 9.881 -8.231 -18.598 1.00 97.88 134 TRP A N 1
ATOM 1044 C CA . TRP A 1 134 ? 9.914 -7.140 -17.624 1.00 97.88 134 TRP A CA 1
ATOM 1045 C C . TRP A 1 134 ? 9.159 -7.533 -16.356 1.00 97.88 134 TRP A C 1
ATOM 1047 O O . TRP A 1 134 ? 9.717 -7.454 -15.273 1.00 97.88 134 TRP A O 1
ATOM 1057 N N . LEU A 1 135 ? 7.946 -8.086 -16.492 1.00 96.94 135 LEU A N 1
ATOM 1058 C CA . LEU A 1 135 ? 7.143 -8.510 -15.339 1.00 96.94 135 LEU A CA 1
ATOM 1059 C C . LEU A 1 135 ? 7.878 -9.547 -14.479 1.00 96.94 135 LEU A C 1
ATOM 1061 O O . LEU A 1 135 ? 7.889 -9.451 -13.257 1.00 96.94 135 LEU A O 1
ATOM 1065 N N . ARG A 1 136 ? 8.526 -10.527 -15.122 1.00 97.25 136 ARG A N 1
ATOM 1066 C CA . ARG A 1 136 ? 9.312 -11.553 -14.429 1.00 97.25 136 ARG A CA 1
ATOM 1067 C C . ARG A 1 136 ? 10.536 -10.968 -13.726 1.00 97.25 136 ARG A C 1
ATOM 1069 O O . ARG A 1 136 ? 10.893 -11.458 -12.663 1.00 97.25 136 ARG A O 1
ATOM 1076 N N . GLU A 1 137 ? 11.214 -10.007 -14.343 1.00 97.81 137 GLU A N 1
ATOM 1077 C CA . GLU A 1 137 ? 12.391 -9.345 -13.765 1.00 97.81 137 GLU A CA 1
ATOM 1078 C C . GLU A 1 137 ? 11.988 -8.458 -12.586 1.00 97.81 137 GLU A C 1
ATOM 1080 O O . GLU A 1 137 ? 12.581 -8.574 -11.517 1.00 97.81 137 GLU A O 1
ATOM 1085 N N . PHE A 1 138 ? 10.909 -7.691 -12.741 1.00 97.44 138 PHE A N 1
ATOM 1086 C CA . PHE A 1 138 ? 10.305 -6.891 -11.685 1.00 97.44 138 PHE A CA 1
ATOM 1087 C C . PHE A 1 138 ? 9.963 -7.739 -10.454 1.00 97.44 138 PHE A C 1
ATOM 1089 O O . PHE A 1 138 ? 10.458 -7.463 -9.367 1.00 97.44 138 PHE A O 1
ATOM 1096 N N . THR A 1 139 ? 9.199 -8.830 -10.599 1.00 96.94 139 THR A N 1
ATOM 1097 C CA . THR A 1 139 ? 8.850 -9.667 -9.435 1.00 96.94 139 THR A CA 1
ATOM 1098 C C . THR A 1 139 ? 10.050 -10.440 -8.884 1.00 96.94 139 THR A C 1
ATOM 1100 O O . THR A 1 139 ? 10.160 -10.626 -7.674 1.00 96.94 139 THR A O 1
ATOM 1103 N N . ALA A 1 140 ? 10.967 -10.901 -9.746 1.00 97.25 140 ALA A N 1
ATOM 1104 C CA . ALA A 1 140 ? 12.164 -11.621 -9.310 1.00 97.25 140 ALA A CA 1
ATOM 1105 C C . ALA A 1 140 ? 13.095 -10.745 -8.470 1.00 97.25 140 ALA A C 1
ATOM 1107 O O . ALA A 1 140 ? 13.705 -11.267 -7.539 1.00 97.25 140 ALA A O 1
ATOM 1108 N N . HIS A 1 141 ? 13.169 -9.448 -8.761 1.00 97.06 141 HIS A N 1
ATOM 1109 C CA . HIS A 1 141 ? 13.930 -8.508 -7.955 1.00 97.06 141 HIS A CA 1
ATOM 1110 C C . HIS A 1 141 ? 13.484 -8.550 -6.486 1.00 97.06 141 HIS A C 1
ATOM 1112 O O . HIS A 1 141 ? 14.280 -8.889 -5.614 1.00 97.06 141 HIS A O 1
ATOM 1118 N N . TYR A 1 142 ? 12.195 -8.349 -6.200 1.00 96.94 142 TYR A N 1
ATOM 1119 C CA . TYR A 1 142 ? 11.711 -8.383 -4.814 1.00 96.94 142 TYR A CA 1
ATOM 1120 C C . TYR A 1 142 ? 11.772 -9.788 -4.212 1.00 96.94 142 TYR A C 1
ATOM 1122 O O . TYR A 1 142 ? 12.307 -9.973 -3.125 1.00 96.94 142 TYR A O 1
ATOM 1130 N N . GLN A 1 143 ? 11.292 -10.810 -4.923 1.00 95.81 143 GLN A N 1
ATOM 1131 C CA . GLN A 1 143 ? 11.150 -12.155 -4.349 1.00 95.81 143 GLN A CA 1
ATOM 1132 C C . GLN A 1 143 ? 12.480 -12.909 -4.203 1.00 95.81 143 GLN A C 1
ATOM 1134 O O . GLN A 1 143 ? 12.638 -13.726 -3.296 1.00 95.81 143 GLN A O 1
ATOM 1139 N N . LYS A 1 144 ? 13.439 -12.700 -5.115 1.00 95.19 144 LYS A N 1
ATOM 1140 C CA . LYS A 1 144 ? 14.684 -13.488 -5.175 1.00 95.19 144 LYS A CA 1
ATOM 1141 C C . LYS A 1 144 ? 15.914 -12.697 -4.767 1.00 95.19 144 LYS A C 1
ATOM 1143 O O . LYS A 1 144 ? 16.770 -13.268 -4.092 1.00 95.19 144 LYS A O 1
ATOM 1148 N N . GLU A 1 145 ? 16.024 -11.446 -5.204 1.00 95.69 145 GLU A N 1
ATOM 1149 C CA . GLU A 1 145 ? 17.194 -10.613 -4.908 1.00 95.69 145 GLU A CA 1
ATOM 1150 C C . GLU A 1 145 ? 17.048 -9.990 -3.522 1.00 95.69 145 GLU A C 1
ATOM 1152 O O . GLU A 1 145 ? 17.909 -10.204 -2.673 1.00 95.69 145 GLU A O 1
ATOM 1157 N N . LEU A 1 146 ? 15.923 -9.317 -3.267 1.00 93.75 146 LEU A N 1
ATOM 1158 C CA . LEU A 1 146 ? 15.653 -8.659 -1.989 1.00 93.75 146 LEU A CA 1
ATOM 1159 C C . LEU A 1 146 ? 14.998 -9.568 -0.940 1.00 93.75 146 LEU A C 1
ATOM 1161 O O . LEU A 1 146 ? 14.993 -9.227 0.237 1.00 93.75 146 LEU A O 1
ATOM 1165 N N . ARG A 1 147 ? 14.467 -10.727 -1.352 1.00 94.88 147 ARG A N 1
ATOM 1166 C CA . ARG A 1 147 ? 13.803 -11.717 -0.478 1.00 94.88 147 ARG A CA 1
ATOM 1167 C C . ARG A 1 147 ? 12.603 -11.163 0.298 1.00 94.88 147 ARG A C 1
ATOM 1169 O O . ARG A 1 147 ? 12.369 -11.559 1.434 1.00 94.88 147 ARG A O 1
ATOM 1176 N N . TYR A 1 148 ? 11.821 -10.298 -0.341 1.00 95.38 148 TYR A N 1
ATOM 1177 C CA . TYR A 1 148 ? 10.584 -9.774 0.230 1.00 95.38 148 TYR A CA 1
ATOM 1178 C C . TYR A 1 148 ? 9.603 -10.934 0.483 1.00 95.38 148 TYR A C 1
ATOM 1180 O O . TYR A 1 148 ? 9.401 -11.749 -0.427 1.00 95.38 148 TYR A O 1
ATOM 1188 N N . PRO A 1 149 ? 8.995 -11.030 1.682 1.00 95.06 149 PRO A N 1
ATOM 1189 C CA . PRO A 1 149 ? 8.053 -12.099 2.005 1.00 95.06 149 PRO A CA 1
ATOM 1190 C C . PRO A 1 149 ? 6.694 -11.927 1.312 1.00 95.06 149 PRO A C 1
ATOM 1192 O O . PRO A 1 149 ? 5.906 -12.876 1.258 1.00 95.06 149 PRO A O 1
ATOM 1195 N N . CYS A 1 150 ? 6.425 -10.739 0.766 1.00 96.00 150 CYS A N 1
ATOM 1196 C CA . CYS A 1 150 ? 5.142 -10.383 0.190 1.00 96.00 150 CYS A CA 1
ATOM 1197 C C . CYS A 1 150 ? 4.816 -11.197 -1.064 1.00 96.00 150 CYS A C 1
ATOM 1199 O O . CYS A 1 150 ? 5.682 -11.649 -1.826 1.00 96.00 150 CYS A O 1
ATOM 1201 N N . LEU A 1 151 ? 3.521 -11.405 -1.283 1.00 95.44 151 LEU A N 1
ATOM 1202 C CA . LEU A 1 151 ? 3.036 -12.172 -2.423 1.00 95.44 151 LEU A CA 1
ATOM 1203 C C . LEU A 1 151 ? 2.732 -11.247 -3.596 1.00 95.44 151 LEU A C 1
ATOM 1205 O O . LEU A 1 151 ? 2.198 -10.161 -3.419 1.00 95.44 151 LEU A O 1
ATOM 1209 N N . PHE A 1 152 ? 3.044 -11.703 -4.808 1.00 95.94 152 PHE A N 1
ATOM 1210 C CA . PHE A 1 152 ? 2.744 -10.988 -6.047 1.00 95.94 152 PHE A CA 1
ATOM 1211 C C . PHE A 1 152 ? 1.720 -11.780 -6.851 1.00 95.94 152 PHE A C 1
ATOM 1213 O O . PHE A 1 152 ? 1.953 -12.944 -7.186 1.00 95.94 152 PHE A O 1
ATOM 1220 N N . GLU A 1 153 ? 0.612 -11.140 -7.211 1.00 94.88 153 GLU A N 1
ATOM 1221 C CA . GLU A 1 153 ? -0.457 -11.769 -7.978 1.00 94.88 153 GLU A CA 1
ATOM 1222 C C . GLU A 1 153 ? -0.869 -10.912 -9.170 1.00 94.88 153 GLU A C 1
ATOM 1224 O O . GLU A 1 153 ? -1.142 -9.721 -9.052 1.00 94.88 153 GLU A O 1
ATOM 1229 N N . VAL A 1 154 ? -0.958 -11.537 -10.343 1.00 94.62 154 VAL A N 1
ATOM 1230 C CA . VAL A 1 154 ? -1.491 -10.883 -11.538 1.00 94.62 154 VAL A CA 1
ATOM 1231 C C . VAL A 1 154 ? -3.013 -10.930 -11.509 1.00 94.62 154 VAL A C 1
ATOM 1233 O O . VAL A 1 154 ? -3.610 -12.007 -11.566 1.00 94.62 154 VAL A O 1
ATOM 1236 N N . THR A 1 155 ? -3.637 -9.756 -11.498 1.00 92.19 155 THR A N 1
ATOM 1237 C CA . THR A 1 155 ? -5.093 -9.628 -11.604 1.00 92.19 155 THR A CA 1
ATOM 1238 C C . THR A 1 155 ? -5.576 -9.983 -13.010 1.00 92.19 155 THR A C 1
ATOM 1240 O O . THR A 1 155 ? -4.893 -9.762 -14.015 1.00 92.19 155 THR A O 1
ATOM 1243 N N . LYS A 1 156 ? -6.786 -10.536 -13.104 1.00 85.94 156 LYS A N 1
ATOM 1244 C CA . LYS A 1 156 ? -7.460 -10.825 -14.377 1.00 85.94 156 LYS A CA 1
ATOM 1245 C C . LYS A 1 156 ? -8.839 -10.195 -14.352 1.00 85.94 156 LYS A C 1
ATOM 1247 O O . LYS A 1 156 ? -9.586 -10.413 -13.408 1.00 85.94 156 LYS A O 1
ATOM 1252 N N . ASN A 1 157 ? -9.183 -9.420 -15.381 1.00 83.06 157 ASN A N 1
ATOM 1253 C CA . ASN A 1 157 ? -10.477 -8.732 -15.480 1.00 83.06 157 ASN A CA 1
ATOM 1254 C C . ASN A 1 157 ? -10.840 -7.917 -14.221 1.00 83.06 157 ASN A C 1
ATOM 1256 O O . ASN A 1 157 ? -11.991 -7.926 -13.798 1.00 83.06 157 ASN A O 1
ATOM 1260 N N . LYS A 1 158 ? -9.860 -7.220 -13.622 1.00 80.44 158 LYS A N 1
ATOM 1261 C CA . LYS A 1 158 ? -10.015 -6.457 -12.365 1.00 80.44 158 LYS A CA 1
ATOM 1262 C C . LYS A 1 158 ? -10.403 -7.315 -11.152 1.00 80.44 158 LYS A C 1
ATOM 1264 O O . LYS A 1 158 ? -11.016 -6.829 -10.209 1.00 80.44 158 LYS A O 1
ATOM 1269 N N . THR A 1 159 ? -10.061 -8.598 -11.169 1.00 84.38 159 THR A N 1
ATOM 1270 C CA . THR A 1 159 ? -10.330 -9.525 -10.068 1.00 84.38 159 THR A CA 1
ATOM 1271 C C . THR A 1 159 ? -9.053 -10.264 -9.691 1.00 84.38 159 THR A C 1
ATOM 1273 O O . THR A 1 159 ? -8.263 -10.657 -10.558 1.00 84.38 159 THR A O 1
ATOM 1276 N N . ALA A 1 160 ? -8.852 -10.446 -8.389 1.00 87.44 160 ALA A N 1
ATOM 1277 C CA . ALA A 1 160 ? -7.841 -11.345 -7.858 1.00 87.44 160 ALA A CA 1
ATOM 1278 C C . ALA A 1 160 ? -8.246 -12.808 -8.095 1.00 87.44 160 ALA A C 1
ATOM 1280 O O . ALA A 1 160 ? -9.412 -13.179 -7.965 1.00 87.44 160 ALA A O 1
ATOM 1281 N N . ALA A 1 161 ? -7.280 -13.650 -8.434 1.00 86.44 161 ALA A N 1
ATOM 1282 C CA . ALA A 1 161 ? -7.448 -15.088 -8.538 1.00 86.44 161 ALA A CA 1
ATOM 1283 C C . ALA A 1 161 ? -7.769 -15.731 -7.180 1.00 86.44 161 ALA A C 1
ATOM 1285 O O . ALA A 1 161 ? -8.551 -16.682 -7.149 1.00 86.44 161 ALA A O 1
ATOM 1286 N N . ASN A 1 162 ? -7.201 -15.225 -6.077 1.00 86.19 162 ASN A N 1
ATOM 1287 C CA . ASN A 1 162 ? -7.482 -15.741 -4.735 1.00 86.19 162 ASN A CA 1
ATOM 1288 C C . ASN A 1 162 ? -7.757 -14.630 -3.698 1.00 86.19 162 ASN A C 1
ATOM 1290 O O . ASN A 1 162 ? -6.908 -14.349 -2.852 1.00 86.19 162 ASN A O 1
ATOM 1294 N N . PRO A 1 163 ? -8.966 -14.033 -3.701 1.00 85.81 163 PRO A N 1
ATOM 1295 C CA . PRO A 1 163 ? -9.331 -12.983 -2.748 1.00 85.81 163 PRO A CA 1
ATOM 1296 C C . PRO A 1 163 ? -9.229 -13.403 -1.276 1.00 85.81 163 PRO A C 1
ATOM 1298 O O . PRO A 1 163 ? -8.934 -12.574 -0.424 1.00 85.81 163 PRO A O 1
ATOM 1301 N N . ALA A 1 164 ? -9.450 -14.685 -0.968 1.00 85.81 164 ALA A N 1
ATOM 1302 C CA . ALA A 1 164 ? -9.367 -15.182 0.404 1.00 85.81 164 ALA A CA 1
ATOM 1303 C C . ALA A 1 164 ? -7.930 -15.148 0.946 1.00 85.81 164 ALA A C 1
ATOM 1305 O O . ALA A 1 164 ? -7.737 -14.866 2.122 1.00 85.81 164 ALA A O 1
ATOM 1306 N N . LEU A 1 165 ? -6.933 -15.397 0.089 1.00 86.44 165 LEU A N 1
ATOM 1307 C CA . LEU A 1 165 ? -5.522 -15.336 0.473 1.00 86.44 165 LEU A CA 1
ATOM 1308 C C . LEU A 1 165 ? -5.039 -13.898 0.695 1.00 86.44 165 LEU A C 1
ATOM 1310 O O . LEU A 1 165 ? -4.188 -13.671 1.544 1.00 86.44 165 LEU A O 1
ATOM 1314 N N . ILE A 1 166 ? -5.599 -12.931 -0.035 1.00 88.31 166 ILE A N 1
ATOM 1315 C CA . ILE A 1 166 ? -5.295 -11.501 0.149 1.00 88.31 166 ILE A CA 1
ATOM 1316 C C . ILE A 1 166 ? -5.700 -11.027 1.550 1.00 88.31 166 ILE A C 1
ATOM 1318 O O . ILE A 1 166 ? -5.033 -10.181 2.137 1.00 88.31 166 ILE A O 1
ATOM 1322 N N . LEU A 1 167 ? -6.794 -11.581 2.077 1.00 86.06 167 LEU A N 1
ATOM 1323 C CA . LEU A 1 167 ? -7.339 -11.251 3.395 1.00 86.06 167 LEU A CA 1
ATOM 1324 C C . LEU A 1 167 ? -6.884 -12.230 4.490 1.00 86.06 167 LEU A C 1
ATOM 1326 O O . LEU A 1 167 ? -7.398 -12.183 5.607 1.00 86.06 167 LEU A O 1
ATOM 1330 N N . ASP A 1 168 ? -5.964 -13.146 4.184 1.00 84.50 168 ASP A N 1
ATOM 1331 C CA . ASP A 1 168 ? -5.434 -14.091 5.165 1.00 84.50 168 ASP A CA 1
ATOM 1332 C C . ASP A 1 168 ? -4.705 -13.344 6.302 1.00 84.50 168 ASP A C 1
ATOM 1334 O O . ASP A 1 168 ? -4.043 -12.346 6.020 1.00 84.50 168 ASP A O 1
ATOM 1338 N N . PRO A 1 169 ? -4.835 -13.767 7.579 1.00 80.75 169 PRO A N 1
ATOM 1339 C CA . PRO A 1 169 ? -4.251 -13.092 8.736 1.00 80.75 169 PRO A CA 1
ATOM 1340 C C . PRO A 1 169 ? -2.703 -13.103 8.812 1.00 80.75 169 PRO A C 1
ATOM 1342 O O . PRO A 1 169 ? -2.159 -12.423 9.683 1.00 80.75 169 PRO A O 1
ATOM 1345 N N . GLU A 1 170 ? -1.987 -13.821 7.940 1.00 87.12 170 GLU A N 1
ATOM 1346 C CA . GLU A 1 170 ? -0.519 -13.945 7.976 1.00 87.12 170 GLU A CA 1
ATOM 1347 C C . GLU A 1 170 ? 0.213 -12.685 7.466 1.00 87.12 170 GLU A C 1
ATOM 1349 O O . GLU A 1 170 ? -0.008 -12.223 6.343 1.00 87.12 170 GLU A O 1
ATOM 1354 N N . ILE A 1 171 ? 1.101 -12.117 8.293 1.00 90.25 171 ILE A N 1
ATOM 1355 C CA . ILE A 1 171 ? 1.932 -10.948 7.950 1.00 90.25 171 ILE A CA 1
ATOM 1356 C C . ILE A 1 171 ? 3.035 -11.377 6.974 1.00 90.25 171 ILE A C 1
ATOM 1358 O O . ILE A 1 171 ? 3.678 -12.410 7.157 1.00 90.25 171 ILE A O 1
ATOM 1362 N N . ARG A 1 172 ? 3.231 -10.599 5.905 1.00 93.12 172 ARG A N 1
ATOM 1363 C CA . ARG A 1 172 ? 4.189 -10.869 4.819 1.00 93.12 172 ARG A CA 1
ATOM 1364 C C . ARG A 1 172 ? 4.955 -9.624 4.360 1.00 93.12 172 ARG A C 1
ATOM 1366 O O . ARG A 1 172 ? 5.514 -9.627 3.265 1.00 93.12 172 ARG A O 1
ATOM 1373 N N . ARG A 1 173 ? 4.985 -8.568 5.165 1.00 93.12 173 ARG A N 1
ATOM 1374 C CA . ARG A 1 173 ? 5.776 -7.353 4.920 1.00 93.12 173 ARG A CA 1
ATOM 1375 C C . ARG A 1 173 ? 7.175 -7.452 5.526 1.00 93.12 173 ARG A C 1
ATOM 1377 O O . ARG A 1 173 ? 7.421 -8.276 6.399 1.00 93.12 173 ARG A O 1
ATOM 1384 N N . ILE A 1 174 ? 8.093 -6.626 5.025 1.00 92.50 174 ILE A N 1
ATOM 1385 C CA . ILE A 1 174 ? 9.426 -6.450 5.632 1.00 92.50 174 ILE A CA 1
ATOM 1386 C C . ILE A 1 174 ? 9.370 -5.475 6.795 1.00 92.50 174 ILE A C 1
ATOM 1388 O O . ILE A 1 174 ? 10.134 -5.609 7.746 1.00 92.50 174 ILE A O 1
ATOM 1392 N N . SER A 1 175 ? 8.519 -4.462 6.658 1.00 92.12 175 SER A N 1
ATOM 1393 C CA . SER A 1 175 ? 8.404 -3.403 7.641 1.00 92.12 175 SER A CA 1
ATOM 1394 C C . SER A 1 175 ? 8.069 -3.930 9.031 1.00 92.12 175 SER A C 1
ATOM 1396 O O . SER A 1 175 ? 7.274 -4.858 9.161 1.00 92.12 175 SER A O 1
ATOM 1398 N N . MET A 1 176 ? 8.663 -3.282 10.034 1.00 89.81 176 MET A N 1
ATOM 1399 C CA . MET A 1 176 ? 8.428 -3.531 11.458 1.00 89.81 176 MET A CA 1
ATOM 1400 C C . MET A 1 176 ? 7.684 -2.349 12.109 1.00 89.81 176 MET A C 1
ATOM 1402 O O . MET A 1 176 ? 7.720 -2.164 13.324 1.00 89.81 176 MET A O 1
ATOM 1406 N N . LEU A 1 177 ? 7.070 -1.488 11.292 1.00 91.12 177 LEU A N 1
ATOM 1407 C CA . LEU A 1 177 ? 6.459 -0.231 11.716 1.00 91.12 177 LEU A CA 1
ATOM 1408 C C . LEU A 1 177 ? 5.201 -0.416 12.575 1.00 91.12 177 LEU A C 1
ATOM 1410 O O . LEU A 1 177 ? 4.857 0.475 13.352 1.00 91.12 177 LEU A O 1
ATOM 1414 N N . PHE A 1 178 ? 4.482 -1.521 12.396 1.00 90.62 178 PHE A N 1
ATOM 1415 C CA . PHE A 1 178 ? 3.170 -1.754 13.006 1.00 90.62 178 PHE A CA 1
ATOM 1416 C C . PHE A 1 178 ? 3.213 -2.757 14.160 1.00 90.62 178 PHE A C 1
ATOM 1418 O O . PHE A 1 178 ? 2.184 -3.030 14.776 1.00 90.62 178 PHE A O 1
ATOM 1425 N N . GLU A 1 179 ? 4.389 -3.306 14.421 1.00 85.25 179 GLU A N 1
ATOM 1426 C CA . GLU A 1 179 ? 4.660 -4.352 15.382 1.00 85.25 179 GLU A CA 1
ATOM 1427 C C . GLU A 1 179 ? 4.950 -3.718 16.754 1.00 85.25 179 GLU A C 1
ATOM 1429 O O . GLU A 1 179 ? 5.627 -2.693 16.883 1.00 85.25 179 GLU A O 1
ATOM 1434 N N . THR A 1 180 ? 4.380 -4.299 17.803 1.00 77.19 180 THR A N 1
ATOM 1435 C CA . THR A 1 180 ? 4.532 -3.816 19.182 1.00 77.19 180 THR A CA 1
ATOM 1436 C C . THR A 1 180 ? 5.880 -4.229 19.773 1.00 77.19 180 THR A C 1
ATOM 1438 O O . THR A 1 180 ? 6.466 -5.221 19.357 1.00 77.19 180 THR A O 1
ATOM 1441 N N . ALA A 1 181 ? 6.369 -3.508 20.791 1.00 69.62 181 ALA A N 1
ATOM 1442 C CA . ALA A 1 181 ? 7.631 -3.857 21.457 1.00 69.62 181 ALA A CA 1
ATOM 1443 C C . ALA A 1 181 ? 7.652 -5.317 21.951 1.00 69.62 181 ALA A C 1
ATOM 1445 O O . ALA A 1 181 ? 8.637 -6.014 21.732 1.00 69.62 181 ALA A O 1
ATOM 1446 N N . ASP A 1 182 ? 6.539 -5.794 22.516 1.00 65.75 182 ASP A N 1
ATOM 1447 C CA . ASP A 1 182 ? 6.396 -7.175 22.986 1.00 65.75 182 ASP A CA 1
ATOM 1448 C C . ASP A 1 182 ? 6.498 -8.191 21.827 1.00 65.75 182 ASP A C 1
ATOM 1450 O O . ASP A 1 182 ? 7.147 -9.227 21.959 1.00 65.75 182 ASP A O 1
ATOM 1454 N N . GLU A 1 183 ? 5.905 -7.898 20.663 1.00 69.81 183 GLU A N 1
ATOM 1455 C CA . GLU A 1 183 ? 6.008 -8.753 19.468 1.00 69.81 183 GLU A CA 1
ATOM 1456 C C . GLU A 1 183 ? 7.442 -8.821 18.928 1.00 69.81 183 GLU A C 1
ATOM 1458 O O . GLU A 1 183 ? 7.868 -9.877 18.465 1.00 69.81 183 GLU A O 1
ATOM 1463 N N . LEU A 1 184 ? 8.197 -7.725 19.039 1.00 6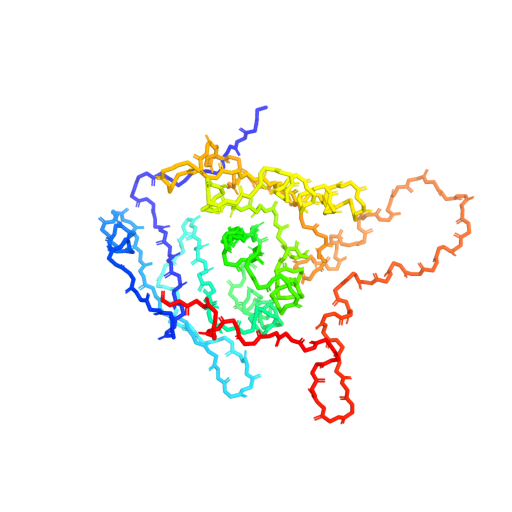7.56 184 LEU A N 1
ATOM 1464 C CA . LEU A 1 184 ? 9.599 -7.661 18.624 1.00 67.56 184 LEU A CA 1
ATOM 1465 C C . LEU A 1 184 ? 10.542 -8.394 19.589 1.00 67.56 184 LEU A C 1
ATOM 1467 O O . LEU A 1 184 ? 11.542 -8.964 19.157 1.00 67.56 184 LEU A O 1
ATOM 1471 N N . GLU A 1 185 ? 10.237 -8.400 20.889 1.00 58.38 185 GLU A N 1
ATOM 1472 C CA . GLU A 1 185 ? 11.033 -9.098 21.909 1.00 58.38 185 GLU A CA 1
ATOM 1473 C C . GLU A 1 185 ? 10.924 -10.629 21.790 1.00 58.38 185 GLU A C 1
ATOM 1475 O O . GLU A 1 185 ? 11.894 -11.343 22.043 1.00 58.38 185 GLU A O 1
ATOM 1480 N N . HIS A 1 186 ? 9.777 -11.151 21.346 1.00 52.22 186 HIS A N 1
ATOM 1481 C CA . HIS A 1 186 ? 9.552 -12.592 21.190 1.00 52.22 186 HIS A CA 1
ATOM 1482 C C . HIS A 1 186 ? 10.249 -13.232 19.974 1.00 52.22 186 HIS A C 1
ATOM 1484 O O . HIS A 1 186 ? 10.325 -14.461 19.906 1.00 52.22 186 HIS A O 1
ATOM 1490 N N . GLU A 1 187 ? 10.774 -12.449 19.026 1.00 51.47 187 GLU A N 1
ATOM 1491 C CA . GLU A 1 187 ? 11.562 -12.985 17.902 1.00 51.47 187 GLU A CA 1
ATOM 1492 C C . GLU A 1 187 ? 12.992 -13.387 18.308 1.00 51.47 187 GLU A C 1
ATOM 1494 O O . GLU A 1 187 ? 13.595 -14.241 17.653 1.00 51.47 187 GLU A O 1
ATOM 1499 N N . ASP A 1 188 ? 13.523 -12.832 19.404 1.00 50.81 188 ASP A N 1
ATOM 1500 C CA . ASP A 1 188 ? 14.909 -13.055 19.854 1.00 50.81 188 ASP A CA 1
ATOM 1501 C C . ASP A 1 188 ? 15.050 -14.262 20.815 1.00 50.81 188 ASP A C 1
ATOM 1503 O O . ASP A 1 188 ? 16.156 -14.687 21.146 1.00 50.81 188 ASP A O 1
ATOM 1507 N N . ASP A 1 189 ? 13.933 -14.884 21.216 1.00 44.84 189 ASP A N 1
ATOM 1508 C CA . ASP A 1 189 ? 13.868 -16.022 22.155 1.00 44.84 189 ASP A CA 1
ATOM 1509 C C . ASP A 1 189 ? 14.149 -17.397 21.501 1.00 44.84 189 ASP A C 1
ATOM 1511 O O . ASP A 1 189 ? 13.862 -18.461 22.063 1.00 44.84 189 ASP A O 1
ATOM 1515 N N . SER A 1 190 ? 14.737 -17.422 20.299 1.00 48.19 190 SER A N 1
ATOM 1516 C CA . SER A 1 190 ? 15.247 -18.673 19.728 1.00 48.19 190 SER A CA 1
ATOM 1517 C C . SER A 1 190 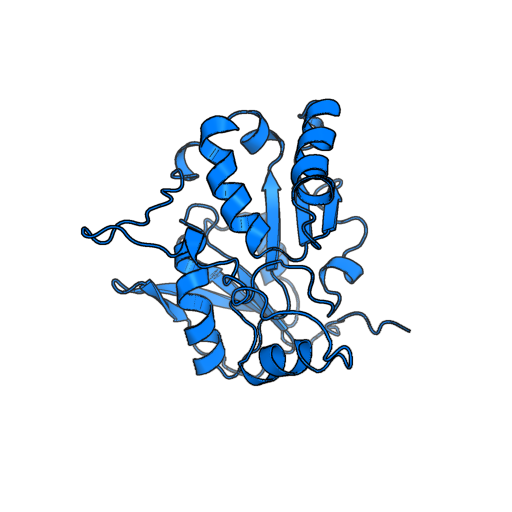? 16.484 -19.146 20.512 1.00 48.19 190 SER A C 1
ATOM 1519 O O . SER A 1 190 ? 17.492 -18.448 20.591 1.00 48.19 190 SER A O 1
ATOM 1521 N N . GLU A 1 191 ? 16.409 -20.336 21.124 1.00 44.09 191 GLU A N 1
ATOM 1522 C CA . GLU A 1 191 ? 17.477 -20.951 21.934 1.00 44.09 191 GLU A CA 1
ATOM 1523 C C . GLU A 1 191 ? 18.735 -21.338 21.110 1.00 44.09 191 GLU A C 1
ATOM 1525 O O . GLU A 1 191 ? 19.099 -22.511 21.014 1.00 44.09 191 GLU A O 1
ATOM 1530 N N . ASP A 1 192 ? 19.449 -20.368 20.535 1.00 43.66 192 ASP A N 1
ATOM 1531 C CA . ASP A 1 192 ? 20.837 -20.537 20.083 1.00 43.66 192 ASP A CA 1
ATOM 1532 C C . ASP A 1 192 ? 21.733 -19.418 20.631 1.00 43.66 192 ASP A C 1
ATOM 1534 O O . ASP A 1 192 ? 22.266 -18.557 19.929 1.00 43.66 192 ASP A O 1
ATOM 1538 N N . SER A 1 193 ? 21.920 -19.434 21.950 1.00 44.25 193 SER A N 1
ATOM 1539 C CA . SER A 1 193 ? 22.824 -18.532 22.667 1.00 44.25 193 SER A CA 1
ATOM 1540 C C . SER A 1 193 ? 24.306 -18.912 22.492 1.00 44.25 193 SER A C 1
ATOM 1542 O O . SER A 1 193 ? 25.028 -19.059 23.480 1.00 44.25 193 SER A O 1
ATOM 1544 N N . THR A 1 194 ? 24.796 -19.083 21.256 1.00 47.47 194 THR A N 1
ATOM 1545 C CA . THR A 1 194 ? 26.244 -19.243 20.986 1.00 47.47 194 THR A CA 1
ATOM 1546 C C . THR A 1 194 ? 26.792 -18.469 19.785 1.00 47.47 194 THR A C 1
ATOM 1548 O O . THR A 1 194 ? 27.820 -18.849 19.225 1.00 47.47 194 THR A O 1
ATOM 1551 N N . SER A 1 195 ? 26.207 -17.324 19.432 1.00 44.03 195 SER A N 1
ATOM 1552 C CA . SER A 1 195 ? 26.751 -16.485 18.358 1.00 44.03 195 SER A CA 1
ATOM 1553 C C . SER A 1 195 ? 26.923 -15.033 18.796 1.00 44.03 195 SER A C 1
ATOM 1555 O O . SER A 1 195 ? 26.052 -14.443 19.417 1.00 44.03 195 SER A O 1
ATOM 1557 N N . THR A 1 196 ? 28.103 -14.492 18.491 1.00 40.84 196 THR A N 1
ATOM 1558 C CA . THR A 1 196 ? 28.532 -13.083 18.558 1.00 40.84 196 THR A CA 1
ATOM 1559 C C . THR A 1 196 ? 27.400 -12.052 18.492 1.00 40.84 196 THR A C 1
ATOM 1561 O O . THR A 1 196 ? 26.511 -12.253 17.668 1.00 40.84 196 THR A O 1
ATOM 1564 N N . PRO A 1 197 ? 27.481 -10.913 19.220 1.00 36.34 197 PRO A N 1
ATOM 1565 C CA . PRO A 1 197 ? 26.498 -9.840 19.099 1.00 36.34 197 PRO A CA 1
ATOM 1566 C C . PRO A 1 197 ? 26.398 -9.431 17.628 1.00 36.34 197 PRO A C 1
ATOM 1568 O O . PRO A 1 197 ? 27.320 -8.827 17.072 1.00 36.34 197 PRO A O 1
ATOM 1571 N N . GLN A 1 198 ? 25.308 -9.838 16.979 1.00 40.22 198 GLN A N 1
ATOM 1572 C CA . GLN A 1 198 ? 24.926 -9.298 15.690 1.00 40.22 198 GLN A CA 1
ATOM 1573 C C . GLN A 1 198 ? 24.723 -7.794 15.912 1.00 40.22 198 GLN A C 1
ATOM 1575 O O . GLN A 1 198 ? 24.188 -7.401 16.954 1.00 40.22 198 GLN A O 1
ATOM 1580 N N . PRO A 1 199 ? 25.197 -6.928 15.001 1.00 36.94 199 PRO A N 1
ATOM 1581 C CA . PRO A 1 199 ? 24.812 -5.528 15.059 1.00 36.94 199 PRO A CA 1
ATOM 1582 C C . PRO A 1 199 ? 23.284 -5.490 15.098 1.00 36.94 199 PRO A C 1
ATOM 1584 O O . PRO A 1 199 ? 22.655 -6.171 14.289 1.00 36.94 199 PRO A O 1
ATOM 1587 N N . SER A 1 200 ? 22.730 -4.762 16.074 1.00 45.25 200 SER A N 1
ATOM 1588 C CA . SER A 1 200 ? 21.291 -4.537 16.247 1.00 45.25 200 SER A CA 1
ATOM 1589 C C . SER A 1 200 ? 20.619 -4.482 14.882 1.00 45.25 200 SER A C 1
ATOM 1591 O O . SER A 1 200 ? 21.050 -3.668 14.056 1.00 45.25 200 SER A O 1
ATOM 1593 N N . SER A 1 201 ? 19.645 -5.363 14.643 1.00 49.03 201 SER A N 1
ATOM 1594 C CA . SER A 1 201 ? 18.826 -5.379 13.434 1.00 49.03 201 SER A CA 1
ATOM 1595 C C . SER A 1 201 ? 18.467 -3.937 13.084 1.00 49.03 201 SER A C 1
ATOM 1597 O O . SER A 1 201 ? 17.753 -3.248 13.810 1.00 49.03 201 SER A O 1
ATOM 1599 N N . SER A 1 202 ? 19.085 -3.403 12.030 1.00 63.03 202 SER A N 1
ATOM 1600 C CA . SER A 1 202 ? 18.776 -2.052 11.588 1.00 63.03 202 SER A CA 1
ATOM 1601 C C . SER A 1 202 ? 17.318 -2.091 11.165 1.00 63.03 202 SER A C 1
ATOM 1603 O O . SER A 1 202 ? 17.025 -2.787 10.191 1.00 63.03 202 SER A O 1
ATOM 1605 N N . ASN A 1 203 ? 16.431 -1.421 11.910 1.00 74.00 203 ASN A N 1
ATOM 1606 C CA . ASN A 1 203 ? 15.015 -1.342 11.567 1.00 74.00 203 ASN A CA 1
ATOM 1607 C C . ASN A 1 203 ? 14.921 -1.043 10.054 1.00 74.00 203 ASN A C 1
ATOM 1609 O O . ASN A 1 203 ? 15.476 -0.028 9.603 1.00 74.00 203 ASN A O 1
ATOM 1613 N N . PRO A 1 204 ? 14.303 -1.947 9.269 1.00 79.75 204 PRO A N 1
ATOM 1614 C CA . PRO A 1 204 ? 14.366 -1.900 7.815 1.00 79.75 204 PRO A CA 1
ATOM 1615 C C . PRO A 1 204 ? 13.678 -0.650 7.249 1.00 79.75 204 PRO A C 1
ATOM 1617 O O . PRO A 1 204 ? 13.949 -0.261 6.115 1.00 79.75 204 PRO A O 1
ATOM 1620 N N . ASP A 1 205 ? 12.846 0.019 8.047 1.00 87.56 205 ASP A N 1
ATOM 1621 C CA . ASP A 1 205 ? 12.086 1.208 7.675 1.00 87.56 205 ASP A CA 1
ATOM 1622 C C . ASP A 1 205 ? 12.895 2.508 7.770 1.00 87.56 205 ASP A C 1
ATOM 1624 O O . ASP A 1 205 ? 12.552 3.500 7.125 1.00 87.56 205 ASP A O 1
ATOM 1628 N N . LEU A 1 206 ? 13.977 2.534 8.561 1.00 84.44 206 LEU A N 1
ATOM 1629 C CA . LEU A 1 206 ? 14.670 3.776 8.941 1.00 84.44 206 LEU A CA 1
ATOM 1630 C C . LEU A 1 206 ? 15.099 4.626 7.743 1.00 84.44 206 LEU A C 1
ATOM 1632 O O . LEU A 1 206 ? 15.015 5.852 7.793 1.00 84.44 206 LEU A O 1
ATOM 1636 N N . ALA A 1 207 ? 15.541 3.988 6.660 1.00 87.19 207 ALA A N 1
ATOM 1637 C CA . ALA A 1 207 ? 15.992 4.693 5.465 1.00 87.19 207 ALA A CA 1
ATOM 1638 C C . ALA A 1 207 ? 14.863 5.485 4.777 1.00 87.19 207 ALA A C 1
ATOM 1640 O O . ALA A 1 207 ? 15.134 6.532 4.189 1.00 87.19 207 ALA A O 1
ATOM 1641 N N . LEU A 1 208 ? 13.613 5.013 4.862 1.00 90.62 208 LEU A N 1
ATOM 1642 C CA . LEU A 1 208 ? 12.446 5.653 4.242 1.00 90.62 208 LEU A CA 1
ATOM 1643 C C . LEU A 1 208 ? 11.958 6.870 5.044 1.00 90.62 208 LEU A C 1
ATOM 1645 O O . LEU A 1 208 ? 11.413 7.807 4.460 1.00 90.62 208 LEU A O 1
ATOM 1649 N N . PHE A 1 209 ? 12.203 6.892 6.357 1.00 91.56 209 PHE A N 1
ATOM 1650 C CA . PHE A 1 209 ? 11.815 7.991 7.250 1.00 91.56 209 PHE A CA 1
ATOM 1651 C C . PHE A 1 209 ? 12.943 8.998 7.533 1.00 91.56 209 PHE A C 1
ATOM 1653 O O . PHE A 1 209 ? 12.697 10.046 8.132 1.00 91.56 209 PHE A O 1
ATOM 1660 N N . GLU A 1 210 ? 14.181 8.722 7.108 1.00 92.19 210 GLU A N 1
ATOM 1661 C CA . GLU A 1 210 ? 15.324 9.610 7.342 1.00 92.19 210 GLU A CA 1
ATOM 1662 C C . GLU A 1 210 ? 15.111 10.986 6.684 1.00 92.19 210 GLU A C 1
ATOM 1664 O O . GLU A 1 210 ? 14.803 11.095 5.492 1.00 92.19 210 GLU A O 1
ATOM 1669 N N . ARG A 1 211 ? 15.328 12.056 7.458 1.00 92.50 211 ARG A N 1
ATOM 1670 C CA . ARG A 1 211 ? 15.218 13.447 7.001 1.00 92.50 211 ARG A CA 1
ATOM 1671 C C . ARG A 1 211 ? 16.575 14.143 6.993 1.00 92.50 211 ARG A C 1
ATOM 1673 O O . ARG A 1 211 ? 17.427 13.904 7.846 1.00 92.50 211 ARG A O 1
ATOM 1680 N N . LEU A 1 212 ? 16.762 15.029 6.023 1.00 92.69 212 LEU A N 1
ATOM 1681 C CA . LEU A 1 212 ? 17.883 15.957 5.951 1.00 92.69 212 LEU A CA 1
ATOM 1682 C C . LEU A 1 212 ? 17.710 17.083 6.984 1.00 92.69 212 LEU A C 1
ATOM 1684 O O . LEU A 1 212 ? 16.644 17.272 7.568 1.00 92.69 212 LEU A O 1
ATOM 1688 N N . SER A 1 213 ? 18.764 17.874 7.196 1.00 93.19 213 SER A N 1
ATOM 1689 C CA . SER A 1 213 ? 18.756 18.987 8.159 1.00 93.19 213 SER A CA 1
ATOM 1690 C C . SER A 1 213 ? 17.743 20.094 7.842 1.00 93.19 213 SER A C 1
ATOM 1692 O O . SER A 1 213 ? 17.442 20.907 8.710 1.00 93.19 213 SER A O 1
ATOM 1694 N N . ASP A 1 214 ? 17.250 20.155 6.606 1.00 92.69 214 ASP A N 1
ATOM 1695 C CA . ASP A 1 214 ? 16.206 21.084 6.161 1.00 92.69 214 ASP A CA 1
ATOM 1696 C C . ASP A 1 214 ? 14.777 20.523 6.330 1.00 92.69 214 ASP A C 1
ATOM 1698 O O . ASP A 1 214 ? 13.810 21.201 5.991 1.00 92.69 214 ASP A O 1
ATOM 1702 N N . GLY A 1 215 ? 14.639 19.304 6.867 1.00 87.56 215 GLY A N 1
ATOM 1703 C CA . GLY A 1 215 ? 13.366 18.628 7.127 1.00 87.56 215 GLY A CA 1
ATOM 1704 C C . GLY A 1 215 ? 12.824 17.790 5.964 1.00 87.56 215 GLY A C 1
ATOM 1705 O O . GLY A 1 215 ? 11.850 17.053 6.158 1.00 87.56 215 GLY A O 1
ATOM 1706 N N . GLN A 1 216 ? 13.440 17.848 4.779 1.00 88.44 216 GLN A N 1
ATOM 1707 C CA . GLN A 1 216 ? 13.038 17.020 3.637 1.00 88.44 216 GLN A CA 1
ATOM 1708 C C . GLN A 1 216 ? 13.433 15.559 3.854 1.00 88.44 216 GLN A C 1
ATOM 1710 O O . GLN A 1 216 ? 14.449 15.278 4.489 1.00 88.44 216 GLN A O 1
ATOM 1715 N N . ARG A 1 217 ? 12.660 14.611 3.308 1.00 91.19 217 ARG A N 1
ATOM 1716 C CA . ARG A 1 217 ? 13.079 13.202 3.293 1.00 91.19 217 ARG A CA 1
ATOM 1717 C C . ARG A 1 217 ? 14.336 13.040 2.448 1.00 91.19 217 ARG A C 1
ATOM 1719 O O . ARG A 1 217 ? 14.454 13.619 1.370 1.00 91.19 217 ARG A O 1
ATOM 1726 N N . LYS A 1 218 ? 15.263 12.217 2.931 1.00 91.75 218 LYS A N 1
ATOM 1727 C CA . LYS A 1 218 ? 16.496 11.878 2.215 1.00 91.75 218 LYS A CA 1
ATOM 1728 C C . LYS A 1 218 ? 16.208 11.092 0.938 1.00 91.75 218 LYS A C 1
ATOM 1730 O O . LYS A 1 218 ? 16.866 11.315 -0.075 1.00 91.75 218 LYS A O 1
ATOM 1735 N N . ILE A 1 219 ? 15.223 10.196 0.988 1.00 90.12 219 ILE A N 1
ATOM 1736 C CA . ILE A 1 219 ? 14.661 9.534 -0.189 1.00 90.12 219 ILE A CA 1
ATOM 1737 C C . ILE A 1 219 ? 13.451 10.356 -0.634 1.00 90.12 219 ILE A C 1
ATOM 1739 O O . ILE A 1 219 ? 12.395 10.312 -0.010 1.00 90.12 219 ILE A O 1
ATOM 1743 N N . ALA A 1 220 ? 13.624 11.137 -1.698 1.00 90.31 220 ALA A N 1
ATOM 1744 C CA . ALA A 1 220 ? 12.530 11.873 -2.316 1.00 90.31 220 ALA A CA 1
ATOM 1745 C C . ALA A 1 220 ? 11.800 10.969 -3.316 1.00 90.31 220 ALA A C 1
ATOM 1747 O O . ALA A 1 220 ? 12.426 10.413 -4.223 1.00 90.31 220 ALA A O 1
ATOM 1748 N N . LEU A 1 221 ? 10.484 10.838 -3.160 1.00 94.06 221 LEU A N 1
ATOM 1749 C CA . LEU A 1 221 ? 9.641 10.095 -4.091 1.00 94.06 221 LEU A CA 1
ATOM 1750 C C . LEU A 1 221 ? 9.121 11.018 -5.194 1.00 94.06 221 LEU A C 1
ATOM 1752 O O . LEU A 1 221 ? 8.909 12.215 -4.986 1.00 94.06 221 LEU A O 1
ATOM 1756 N N . ALA A 1 222 ? 8.933 10.462 -6.390 1.00 93.44 222 ALA A N 1
ATOM 1757 C CA . ALA A 1 222 ? 8.320 11.200 -7.481 1.00 93.44 222 ALA A CA 1
ATOM 1758 C C . ALA A 1 222 ? 6.852 11.512 -7.162 1.00 93.44 222 ALA A C 1
ATOM 1760 O O . ALA A 1 222 ? 6.139 10.712 -6.562 1.00 93.44 222 ALA A O 1
ATOM 1761 N N . ASP A 1 223 ? 6.397 12.671 -7.625 1.00 93.38 223 ASP A N 1
ATOM 1762 C CA . ASP A 1 223 ? 4.984 13.036 -7.629 1.00 93.38 223 ASP A CA 1
ATOM 1763 C C . ASP A 1 223 ? 4.250 12.191 -8.681 1.00 93.38 223 ASP A C 1
ATOM 1765 O O . ASP A 1 223 ? 4.313 12.479 -9.883 1.00 93.38 223 ASP A O 1
ATOM 1769 N N . ILE A 1 224 ? 3.611 11.112 -8.218 1.00 93.25 224 ILE A N 1
ATOM 1770 C CA . ILE A 1 224 ? 2.992 10.094 -9.073 1.00 93.25 224 ILE A CA 1
ATOM 1771 C C . ILE A 1 224 ? 1.833 10.655 -9.905 1.00 93.25 224 ILE A C 1
ATOM 1773 O O . ILE A 1 224 ? 1.607 10.182 -11.019 1.00 93.25 224 ILE A O 1
ATOM 1777 N N . SER A 1 225 ? 1.170 11.723 -9.441 1.00 91.31 225 SER A N 1
ATOM 1778 C CA . SER A 1 225 ? 0.056 12.379 -10.144 1.00 91.31 225 SER A CA 1
ATOM 1779 C C . SER A 1 225 ? 0.426 12.884 -11.547 1.00 91.31 225 SER A C 1
ATOM 1781 O O . SER A 1 225 ? -0.433 13.066 -12.407 1.00 91.31 225 SER A O 1
ATOM 1783 N N . LYS A 1 226 ? 1.724 13.063 -11.824 1.00 93.06 226 LYS A N 1
ATOM 1784 C CA . LYS A 1 226 ? 2.242 13.436 -13.149 1.00 93.06 226 LYS A CA 1
ATOM 1785 C C . LYS A 1 226 ? 2.193 12.298 -14.170 1.00 93.06 226 LYS A C 1
ATOM 1787 O O . LYS A 1 226 ? 2.357 12.559 -15.361 1.00 93.06 226 LYS A O 1
ATOM 1792 N N . PHE A 1 227 ? 1.996 11.063 -13.715 1.00 92.81 227 PHE A N 1
ATOM 1793 C CA . PHE A 1 227 ? 2.104 9.845 -14.520 1.00 92.81 227 PHE A CA 1
ATOM 1794 C C . PHE A 1 227 ? 0.797 9.049 -14.596 1.00 92.81 227 PHE A C 1
ATOM 1796 O O . PHE A 1 227 ? 0.666 8.181 -15.460 1.00 92.81 227 PHE A O 1
ATOM 1803 N N . VAL A 1 228 ? -0.158 9.341 -13.711 1.00 85.12 228 VAL A N 1
ATOM 1804 C CA . VAL A 1 228 ? -1.490 8.724 -13.672 1.00 85.12 228 VAL A CA 1
ATOM 1805 C C . VAL A 1 228 ? -2.563 9.760 -14.040 1.00 85.12 228 VAL A C 1
ATOM 1807 O O . VAL A 1 228 ? -2.394 10.955 -13.792 1.00 85.12 228 VAL A O 1
ATOM 1810 N N . HIS A 1 229 ? -3.627 9.332 -14.725 1.00 69.31 229 HIS A N 1
ATOM 1811 C CA . HIS A 1 229 ? -4.664 10.203 -15.305 1.00 69.31 229 HIS A CA 1
ATOM 1812 C C . HIS A 1 229 ? -6.073 9.686 -15.017 1.00 69.31 229 HIS A C 1
ATOM 1814 O O . HIS A 1 229 ? -6.266 8.454 -15.132 1.00 69.31 229 HIS A O 1
#

Sequence (229 aa):
NAQFFTVKPGELVTIYTASTEKLQPADAVLCSREGTEELEWSCDESGRILTDPLNTEPAAIFFIADGHGDPINLLESLPLWLQEHSLAMTRIITVVDAKVLSTHETELRPWFDACLHFTDYALLTHTAEVAPKWLREFTAHYQKELRYPCLFEVTKNKTAANPALILDPEIRRISMLFETADELEHEDDSEDSTSTPQPSSSNPDLALFERLSDGQRKIALADISKFVH

Secondary structure (DSSP, 8-state):
------PPTT--EEEEEETTS---TTTHHHHTSTTEEEEEEEE-TT--EEEPPPSS--SEEEEE--TTS-HHHHHHHHHHHHHHTT------EEEEEHHHHHHSHHHHHHHHHHHHHH-SEEEEESGGGS-HHHHHHHHHIIIIIS----EEEE-BTTB-S-HHHHT-S----S--TT--HHHHHTTS--S-TTS--------TTHHHH-B-TTS-BSSPPP-GGGT--

Foldseek 3Di:
DQPFDDDDQQFAEEEEDEPPADDDPVCVVQVPGHRYHYWYWYADPVLAIDIDDDPDDGSYYHYDDRPQDQVVSCLVRVLVVCVVVVHADQFQEAEDAPLLCVVVVVQCVLSVVLSQQRHQEYEYEPCVNDDPVSVCVVVCCVCPVVVQQHYYFYDDPNHTPCPRVNRRRDGRHNAPSRPDPVRVVVVVPDPPPPDDPDPPPPRPCCQQCDADPVGHRPDDHHSCVVRPD

pLDDT: mean 86.0, std 14.58, range [36.34, 97.88]

Radius of gyration: 18.89 Å; chains: 1; bounding box: 54×46×45 Å